Protein AF-A0A662JPL2-F1 (afdb_monomer_lite)

Secondary structure (DSSP, 8-state):
---HHHHHHHHHHTTS--PPPPSSPPPHHHHHHHHHHHHHHHHHHTTSBPTT----TTS--TTHHHHHHTT--TTBTTSSTTHHHHHHHHHHHHHHHTTSS---TTSHHHHHHHHHHHHHHHHHHHHHHHHHHHHTTTT-S--HHHHHHHHHHHHHHHHHHHHHHHHIIIIISSS-HHHHHHHHHHHTT-

Structure (mmCIF, N/CA/C/O backbone):
data_AF-A0A662JPL2-F1
#
_entry.id   AF-A0A662JPL2-F1
#
loop_
_atom_site.group_PDB
_atom_site.id
_atom_site.type_symbol
_atom_site.label_atom_id
_atom_site.label_alt_id
_atom_site.label_comp_id
_atom_site.label_asym_id
_atom_site.label_entity_id
_atom_site.label_seq_id
_atom_site.pdbx_PDB_ins_code
_atom_site.Cartn_x
_atom_site.Cartn_y
_atom_site.Cartn_z
_atom_site.occupancy
_atom_site.B_iso_or_equiv
_atom_site.auth_seq_id
_atom_site.auth_comp_id
_atom_site.auth_asym_id
_atom_site.auth_atom_id
_atom_site.pdbx_PDB_model_num
ATOM 1 N N . MET A 1 1 ? -22.883 11.786 11.645 1.00 51.44 1 MET A N 1
ATOM 2 C CA . MET A 1 1 ? -23.383 11.594 10.270 1.00 51.44 1 MET A CA 1
ATOM 3 C C . MET A 1 1 ? -22.221 11.865 9.349 1.00 51.44 1 MET A C 1
ATOM 5 O O . MET A 1 1 ? -21.760 13.007 9.307 1.00 51.44 1 MET A O 1
ATOM 9 N N . ALA A 1 2 ? -21.725 10.819 8.692 1.00 60.69 2 ALA A N 1
ATOM 10 C CA . ALA A 1 2 ? -20.704 10.940 7.669 1.00 60.69 2 ALA A CA 1
ATOM 11 C C . ALA A 1 2 ? -21.105 11.982 6.615 1.00 60.69 2 ALA A C 1
ATOM 13 O O . ALA A 1 2 ? -22.278 12.160 6.288 1.00 60.69 2 ALA A O 1
ATOM 14 N N . SER A 1 3 ? -20.114 12.694 6.079 1.00 69.19 3 SER A N 1
ATOM 15 C CA . SER A 1 3 ? -20.339 13.585 4.940 1.00 69.19 3 SER A CA 1
ATOM 16 C C . SER A 1 3 ? -20.978 12.821 3.771 1.00 69.19 3 SER A C 1
ATOM 18 O O . SER A 1 3 ? -20.569 11.696 3.479 1.00 69.19 3 SER A O 1
ATOM 20 N N . LYS A 1 4 ? -21.906 13.464 3.043 1.00 75.62 4 LYS A N 1
ATOM 21 C CA . LYS A 1 4 ? -22.563 12.923 1.830 1.00 75.62 4 LYS A CA 1
ATOM 22 C C . LYS A 1 4 ? -21.571 12.341 0.813 1.00 75.62 4 LYS A C 1
ATOM 24 O O . LYS A 1 4 ? -21.908 11.433 0.063 1.00 75.62 4 LYS A O 1
ATOM 29 N N . PHE A 1 5 ? -20.341 12.856 0.802 1.00 77.88 5 PHE A N 1
ATOM 30 C CA . PHE A 1 5 ? -19.244 12.339 -0.014 1.00 77.88 5 PHE A CA 1
ATOM 31 C C . PHE A 1 5 ? -18.869 10.884 0.321 1.00 77.88 5 PHE A C 1
ATOM 33 O O . PHE A 1 5 ? -18.682 10.077 -0.584 1.00 77.88 5 PHE A O 1
ATOM 40 N N . LEU A 1 6 ? -18.779 10.530 1.606 1.00 76.62 6 LEU A N 1
ATOM 41 C CA . LEU A 1 6 ? -18.439 9.170 2.035 1.00 76.62 6 LEU A CA 1
ATOM 42 C C . LEU A 1 6 ? -19.590 8.195 1.776 1.00 76.62 6 LEU A C 1
ATOM 44 O O . LEU A 1 6 ? -19.354 7.060 1.372 1.00 76.62 6 LEU A O 1
ATOM 48 N N . GLU A 1 7 ? -20.829 8.652 1.955 1.00 78.38 7 GLU A N 1
ATOM 49 C CA . GLU A 1 7 ? -22.026 7.859 1.652 1.00 78.38 7 GLU A CA 1
ATOM 50 C C . GLU A 1 7 ? -22.131 7.541 0.153 1.00 78.38 7 GLU A C 1
ATOM 52 O O . GLU A 1 7 ? -22.479 6.423 -0.220 1.00 78.38 7 GLU A O 1
ATOM 57 N N . ALA A 1 8 ? -21.743 8.476 -0.721 1.00 80.38 8 ALA A N 1
ATOM 58 C CA . ALA A 1 8 ? -21.715 8.253 -2.168 1.00 80.38 8 ALA A CA 1
ATOM 59 C C . ALA A 1 8 ? -20.714 7.165 -2.601 1.00 80.38 8 ALA A C 1
ATOM 61 O O . ALA A 1 8 ? -20.898 6.543 -3.648 1.00 80.38 8 ALA A O 1
ATOM 62 N N . LEU A 1 9 ? -19.672 6.908 -1.802 1.00 81.88 9 LEU A N 1
ATOM 63 C CA . LEU A 1 9 ? -18.686 5.857 -2.067 1.00 81.88 9 LEU A CA 1
ATOM 64 C C . LEU A 1 9 ? -19.135 4.477 -1.572 1.00 81.88 9 LEU A C 1
ATOM 66 O O . LEU A 1 9 ? -18.593 3.474 -2.035 1.00 81.88 9 LEU A O 1
ATOM 70 N N . GLU A 1 10 ? -20.147 4.392 -0.700 1.00 80.56 10 GLU A N 1
ATOM 71 C CA . GLU A 1 10 ? -20.648 3.136 -0.126 1.00 80.56 10 GLU A CA 1
ATOM 72 C C . GLU A 1 10 ? -20.840 1.985 -1.146 1.00 80.56 10 GLU A C 1
ATOM 74 O O . GLU A 1 10 ? -20.369 0.880 -0.860 1.00 80.56 10 GLU A O 1
ATOM 79 N N . PRO A 1 11 ? -21.453 2.175 -2.337 1.00 80.75 11 PRO A N 1
ATOM 80 C CA . PRO A 1 11 ? -21.617 1.083 -3.302 1.00 80.75 11 PRO A CA 1
ATOM 81 C C . PRO A 1 11 ? -20.287 0.545 -3.845 1.00 80.75 11 PRO A C 1
ATOM 83 O O . PRO A 1 11 ? -20.157 -0.660 -4.049 1.00 80.75 11 PRO A O 1
ATOM 86 N N . VAL A 1 12 ? -19.287 1.410 -4.038 1.00 81.50 12 VAL A N 1
ATOM 87 C CA . VAL A 1 12 ? -17.953 1.013 -4.516 1.00 81.50 12 VAL A CA 1
ATOM 88 C C . VAL A 1 12 ? -17.195 0.279 -3.413 1.00 81.50 12 VAL A C 1
ATOM 90 O O . VAL A 1 12 ? -16.561 -0.744 -3.667 1.00 81.50 12 VAL A O 1
ATOM 93 N N . LEU A 1 13 ? -17.316 0.750 -2.168 1.00 82.12 13 LEU A N 1
ATOM 94 C CA . LEU A 1 13 ? -16.638 0.158 -1.014 1.00 82.12 13 LEU A CA 1
ATOM 95 C C . LEU A 1 13 ? -17.034 -1.303 -0.766 1.00 82.12 13 LEU A C 1
ATOM 97 O O . LEU A 1 13 ? -16.198 -2.077 -0.309 1.00 82.12 13 LEU A O 1
ATOM 101 N N . ARG A 1 14 ? -18.264 -1.701 -1.119 1.00 78.81 14 ARG A N 1
ATOM 102 C CA . ARG A 1 14 ? -18.746 -3.089 -0.979 1.00 78.81 14 ARG A CA 1
ATOM 103 C C . ARG A 1 14 ? -18.071 -4.085 -1.925 1.00 78.81 14 ARG A C 1
ATOM 105 O O . ARG A 1 14 ? -18.111 -5.280 -1.654 1.00 78.81 14 ARG A O 1
ATOM 112 N N . VAL A 1 15 ? -17.491 -3.615 -3.028 1.00 83.56 15 VAL A N 1
ATOM 113 C CA . VAL A 1 15 ? -16.842 -4.468 -4.042 1.00 83.56 15 VAL A CA 1
ATOM 114 C C . VAL A 1 15 ? -15.337 -4.596 -3.784 1.00 83.56 15 VAL A C 1
ATOM 116 O O . VAL A 1 15 ? -14.689 -5.500 -4.309 1.00 83.56 15 VAL A O 1
ATOM 119 N N . LEU A 1 16 ? -14.762 -3.711 -2.966 1.00 85.88 16 LEU A N 1
ATOM 120 C CA . LEU A 1 16 ? -13.327 -3.712 -2.708 1.00 85.88 16 LEU A CA 1
ATOM 121 C C . LEU A 1 16 ? -12.898 -4.932 -1.881 1.00 85.88 16 LEU A C 1
ATOM 123 O O . LEU A 1 16 ? -13.549 -5.252 -0.885 1.00 85.88 16 LEU A O 1
ATOM 127 N N . PRO A 1 17 ? -11.755 -5.562 -2.213 1.00 84.25 17 PRO A N 1
ATOM 128 C CA . PRO A 1 17 ? -11.239 -6.695 -1.451 1.00 84.25 17 PRO A CA 1
ATOM 129 C C . PRO A 1 17 ? -10.922 -6.253 -0.024 1.00 84.25 17 PRO A C 1
ATOM 131 O O . PRO A 1 17 ? -10.182 -5.293 0.162 1.00 84.25 17 PRO A O 1
ATOM 134 N N . GLU A 1 18 ? -11.490 -6.911 0.985 1.00 84.69 18 GLU A N 1
ATOM 135 C CA . GLU A 1 18 ? -11.380 -6.510 2.390 1.00 84.69 18 GLU A CA 1
ATOM 136 C C . GLU A 1 18 ? -10.888 -7.670 3.264 1.00 84.69 18 GLU A C 1
ATOM 138 O O . GLU A 1 18 ? -11.367 -8.801 3.158 1.00 84.69 18 GLU A O 1
ATOM 143 N N . VAL A 1 19 ? -9.952 -7.388 4.173 1.00 87.94 19 VAL A N 1
ATOM 144 C CA . VAL A 1 19 ? -9.478 -8.381 5.142 1.00 87.94 19 VAL A CA 1
ATOM 145 C C . VAL A 1 19 ? -10.486 -8.499 6.282 1.00 87.94 19 VAL A C 1
ATOM 147 O O . VAL A 1 19 ? -10.858 -7.515 6.916 1.00 87.94 19 VAL A O 1
ATOM 150 N N . SER A 1 20 ? -10.948 -9.704 6.602 1.00 84.75 20 SER A N 1
ATOM 151 C CA . SER A 1 20 ? -11.897 -9.880 7.708 1.00 84.75 20 SER A CA 1
ATOM 152 C C . SER A 1 20 ? -11.256 -9.544 9.058 1.00 84.75 20 SER A C 1
ATOM 154 O O . SER A 1 20 ? -10.143 -9.980 9.355 1.00 84.75 20 SER A O 1
ATOM 156 N N . ARG A 1 21 ? -11.970 -8.798 9.913 1.00 85.75 21 ARG A N 1
ATOM 157 C CA . ARG A 1 21 ? -11.530 -8.569 11.299 1.00 85.75 21 ARG A CA 1
ATOM 158 C C . ARG A 1 21 ? -11.585 -9.883 12.098 1.00 85.75 21 ARG A C 1
ATOM 160 O O . ARG A 1 21 ? -12.517 -10.668 11.889 1.00 85.75 21 ARG A O 1
ATOM 167 N N . PRO A 1 22 ? -10.643 -10.131 13.026 1.00 86.62 22 PRO A N 1
ATOM 168 C CA . PRO A 1 22 ? -10.687 -11.316 13.875 1.00 86.62 22 PRO A CA 1
ATOM 169 C C . PRO A 1 22 ? -11.987 -11.369 14.689 1.00 86.62 22 PRO A C 1
ATOM 171 O O . PRO A 1 22 ? -12.329 -10.419 15.388 1.00 86.62 22 PRO A O 1
ATOM 174 N N . ARG A 1 23 ? -12.712 -12.495 14.628 1.00 87.62 23 ARG A N 1
ATOM 175 C CA . ARG A 1 23 ? -13.931 -12.725 15.438 1.00 87.62 23 ARG A CA 1
ATOM 176 C C . ARG A 1 23 ? -13.628 -13.087 16.896 1.00 87.62 23 ARG A C 1
ATOM 178 O O . ARG A 1 23 ? -14.523 -13.090 17.732 1.00 87.62 23 ARG A O 1
ATOM 185 N N . ARG A 1 24 ? -12.371 -13.426 17.180 1.00 90.06 24 ARG A N 1
ATOM 186 C CA . ARG A 1 24 ? -11.849 -13.840 18.484 1.00 90.06 24 ARG A CA 1
ATOM 187 C C . ARG A 1 24 ? -10.607 -13.012 18.818 1.00 90.06 24 ARG A C 1
ATOM 189 O O . ARG A 1 24 ? -9.934 -12.560 17.886 1.00 90.06 24 ARG A O 1
ATOM 196 N N . PRO A 1 25 ? -10.262 -12.839 20.103 1.00 85.75 25 PRO A N 1
ATOM 197 C CA . PRO A 1 25 ? -8.978 -12.258 20.465 1.00 85.75 25 PRO A CA 1
ATOM 198 C C . PRO A 1 25 ? -7.841 -13.110 19.885 1.00 85.75 25 PRO A C 1
ATOM 200 O O . PRO A 1 25 ? -7.790 -14.324 20.084 1.00 85.75 25 PRO A O 1
ATOM 203 N N . VAL A 1 26 ? -6.946 -12.464 19.139 1.00 91.44 26 VAL A N 1
ATOM 204 C CA . VAL A 1 26 ? -5.789 -13.107 18.504 1.00 91.44 26 VAL A CA 1
ATOM 205 C C . VAL A 1 26 ? -4.679 -13.254 19.542 1.00 91.44 26 VAL A C 1
ATOM 207 O O . VAL A 1 26 ? -4.294 -12.273 20.186 1.00 91.44 26 VAL A O 1
ATOM 210 N N . SER A 1 27 ? -4.171 -14.476 19.714 1.00 93.50 27 SER A N 1
ATOM 211 C CA . SER A 1 27 ? -3.105 -14.762 20.683 1.00 93.50 27 SER A CA 1
ATOM 212 C C . SER A 1 27 ? -1.783 -14.096 20.285 1.00 93.50 27 SER A C 1
ATOM 214 O O . SER A 1 27 ? -1.539 -13.834 19.109 1.00 93.50 27 SER A O 1
ATOM 216 N N . PHE A 1 28 ? -0.887 -13.859 21.249 1.00 94.06 28 PHE A N 1
ATOM 217 C CA . PHE A 1 28 ? 0.423 -13.252 20.972 1.00 94.06 28 PHE A CA 1
ATOM 218 C C . PHE A 1 28 ? 1.219 -14.021 19.905 1.00 94.06 28 PHE A C 1
ATOM 220 O O . PHE A 1 28 ? 1.769 -13.416 18.989 1.00 94.06 28 PHE A O 1
ATOM 227 N N . ARG A 1 29 ? 1.245 -15.359 19.993 1.00 94.06 29 ARG A N 1
ATOM 228 C CA . ARG A 1 29 ? 1.964 -16.218 19.035 1.00 94.06 29 ARG A CA 1
ATOM 229 C C . ARG A 1 29 ? 1.389 -16.106 17.626 1.00 94.06 29 ARG A C 1
ATOM 231 O O . ARG A 1 29 ? 2.144 -16.046 16.665 1.00 94.06 29 ARG A O 1
ATOM 238 N N . GLU A 1 30 ? 0.066 -16.043 17.515 1.00 93.75 30 GLU A N 1
ATOM 239 C CA . GLU A 1 30 ? -0.621 -15.871 16.234 1.00 93.75 30 GLU A CA 1
ATOM 240 C C . GLU A 1 30 ? -0.327 -14.489 15.642 1.00 93.75 30 GLU A C 1
ATOM 242 O O . GLU A 1 30 ? 0.025 -14.399 14.470 1.00 93.75 30 GLU A O 1
ATOM 247 N N . LYS A 1 31 ? -0.337 -13.427 16.461 1.00 94.12 31 LYS A N 1
ATOM 248 C CA . LYS A 1 31 ? 0.066 -12.089 16.002 1.00 94.12 31 LYS A CA 1
ATOM 249 C C . LYS A 1 31 ? 1.502 -12.035 15.505 1.00 94.12 31 LYS A C 1
ATOM 251 O O . LYS A 1 31 ? 1.780 -11.404 14.485 1.00 94.12 31 LYS A O 1
ATOM 256 N N . LEU A 1 32 ? 2.409 -12.708 16.210 1.00 95.31 32 LEU A N 1
ATOM 257 C CA . LEU A 1 32 ? 3.812 -12.789 15.818 1.00 95.31 32 LEU A CA 1
ATOM 258 C C . LEU A 1 32 ? 3.977 -13.522 14.490 1.00 95.31 32 LEU A C 1
ATOM 260 O O . LEU A 1 32 ? 4.692 -13.037 13.619 1.00 95.31 32 LEU A O 1
ATOM 264 N N . PHE A 1 33 ? 3.269 -14.638 14.313 1.00 95.88 33 PHE A N 1
ATOM 265 C CA . PHE A 1 33 ? 3.278 -15.399 13.069 1.00 95.88 33 PHE A CA 1
ATOM 266 C C . PHE A 1 33 ? 2.788 -14.563 11.880 1.00 95.88 33 PHE A C 1
ATOM 268 O O . PHE A 1 33 ? 3.487 -14.477 10.874 1.00 95.88 33 PHE A O 1
ATOM 275 N N . TRP A 1 34 ? 1.638 -13.892 12.002 1.00 95.69 34 TRP A N 1
ATOM 276 C CA . TRP A 1 34 ? 1.104 -13.045 10.929 1.00 95.69 34 TRP A CA 1
ATOM 277 C C . TRP A 1 34 ? 2.008 -11.858 10.612 1.00 95.69 34 TRP A C 1
ATOM 279 O O . TRP A 1 34 ? 2.232 -11.557 9.443 1.00 95.69 34 TRP A O 1
ATOM 289 N N . THR A 1 35 ? 2.565 -11.212 11.637 1.00 95.50 35 THR A N 1
ATOM 290 C CA . THR A 1 35 ? 3.515 -10.105 11.449 1.00 95.50 35 THR A CA 1
ATOM 291 C C . THR A 1 35 ? 4.771 -10.587 10.718 1.00 95.50 35 THR A C 1
ATOM 293 O O . THR A 1 35 ? 5.208 -9.944 9.768 1.00 95.50 35 THR A O 1
ATOM 296 N N . GLY A 1 36 ? 5.317 -11.742 11.113 1.00 95.38 36 GLY A N 1
ATOM 297 C CA . GLY A 1 36 ? 6.456 -12.365 10.439 1.00 95.38 36 GLY A CA 1
ATOM 298 C C . GLY A 1 36 ? 6.146 -12.723 8.987 1.00 95.38 36 GLY A C 1
ATOM 299 O O . GLY A 1 36 ? 6.927 -12.393 8.103 1.00 95.38 36 GLY A O 1
ATOM 300 N N . LEU A 1 37 ? 4.976 -13.310 8.721 1.00 95.88 37 LEU A N 1
ATOM 301 C CA . LEU A 1 37 ? 4.539 -13.654 7.368 1.00 95.88 37 LEU A CA 1
ATOM 302 C C . LEU A 1 37 ? 4.424 -12.416 6.470 1.00 95.88 37 LEU A C 1
ATOM 304 O O . LEU A 1 37 ? 4.945 -12.416 5.357 1.00 95.88 37 LEU A O 1
ATOM 308 N N . VAL A 1 38 ? 3.776 -11.355 6.958 1.00 96.12 38 VAL A N 1
ATOM 309 C CA . VAL A 1 38 ? 3.649 -10.076 6.243 1.00 96.12 38 VAL A CA 1
ATOM 310 C C . VAL A 1 38 ? 5.025 -9.504 5.912 1.00 96.12 38 VAL A C 1
ATOM 312 O O . VAL A 1 38 ? 5.2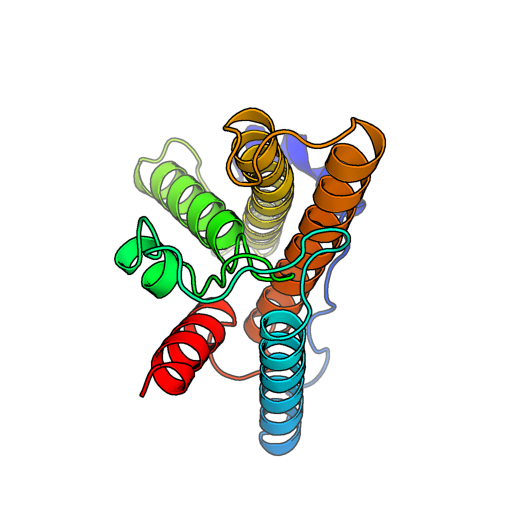69 -9.106 4.773 1.00 96.12 38 VAL A O 1
ATOM 315 N N . LEU A 1 39 ? 5.938 -9.511 6.885 1.00 94.62 39 LEU A N 1
ATOM 316 C CA . LEU A 1 39 ? 7.301 -9.028 6.706 1.00 94.62 39 LEU A CA 1
ATOM 317 C C . LEU A 1 39 ? 8.059 -9.852 5.657 1.00 94.62 39 LEU A C 1
ATOM 319 O O . LEU A 1 39 ? 8.688 -9.282 4.771 1.00 94.62 39 LEU A O 1
ATOM 323 N N . THR A 1 40 ? 7.973 -11.182 5.712 1.00 94.81 40 THR A N 1
ATOM 324 C CA . THR A 1 40 ? 8.620 -12.063 4.734 1.00 94.81 40 THR A CA 1
ATOM 325 C C . THR A 1 40 ? 8.094 -11.819 3.324 1.00 94.81 40 THR A C 1
ATOM 327 O O . THR A 1 40 ? 8.895 -11.661 2.405 1.00 94.81 40 THR A O 1
ATOM 330 N N . LEU A 1 41 ? 6.772 -11.739 3.140 1.00 95.56 41 LEU A N 1
ATOM 331 C CA . LEU A 1 41 ? 6.174 -11.456 1.831 1.00 95.56 41 LEU A CA 1
ATOM 332 C C . LEU A 1 41 ? 6.645 -10.107 1.285 1.00 95.56 41 LEU A C 1
ATOM 334 O O . LEU A 1 41 ? 7.068 -10.023 0.135 1.00 95.56 41 LEU A O 1
ATOM 338 N N . TYR A 1 42 ? 6.647 -9.080 2.132 1.00 94.12 42 TYR A N 1
ATOM 339 C CA . TYR A 1 42 ? 7.154 -7.761 1.781 1.00 94.12 42 TYR A CA 1
ATOM 340 C C . TYR A 1 42 ? 8.631 -7.805 1.351 1.00 94.12 42 TYR A C 1
ATOM 342 O O . TYR A 1 42 ? 8.986 -7.290 0.293 1.00 94.12 42 TYR A O 1
ATOM 350 N N . MET A 1 43 ? 9.495 -8.487 2.111 1.00 92.25 43 MET A N 1
ATOM 351 C CA . MET A 1 43 ? 10.913 -8.618 1.762 1.00 92.25 43 MET A CA 1
ATOM 352 C C . MET A 1 43 ? 11.122 -9.360 0.439 1.00 92.25 43 MET A C 1
ATOM 354 O O . MET A 1 43 ? 11.964 -8.945 -0.352 1.00 92.25 43 MET A O 1
ATOM 358 N N . VAL A 1 44 ? 10.352 -10.422 0.180 1.00 94.50 44 VAL A N 1
ATOM 359 C CA . VAL A 1 44 ? 10.404 -11.172 -1.084 1.00 94.50 44 VAL A CA 1
ATOM 360 C C . VAL A 1 44 ? 9.988 -10.285 -2.257 1.00 94.50 44 VAL A C 1
ATOM 362 O O . VAL A 1 44 ? 10.688 -10.247 -3.266 1.00 94.50 44 VAL A O 1
ATOM 365 N N . MET A 1 45 ? 8.908 -9.510 -2.122 1.00 94.12 45 MET A N 1
ATOM 366 C CA . MET A 1 45 ? 8.486 -8.555 -3.155 1.00 94.12 45 MET A CA 1
ATOM 367 C C . MET A 1 45 ? 9.584 -7.533 -3.475 1.00 94.12 45 MET A C 1
ATOM 369 O O . MET A 1 45 ? 9.787 -7.192 -4.637 1.00 94.12 45 MET A O 1
ATOM 373 N N . GLY A 1 46 ? 10.337 -7.096 -2.463 1.00 90.12 46 GLY A N 1
ATOM 374 C CA . GLY A 1 46 ? 11.468 -6.179 -2.618 1.00 90.12 46 GLY A CA 1
ATOM 375 C C . GLY A 1 46 ? 12.713 -6.768 -3.283 1.00 90.12 46 GLY A C 1
ATOM 376 O O . GLY A 1 46 ? 13.700 -6.048 -3.424 1.00 90.12 46 GLY A O 1
ATOM 377 N N . GLN A 1 47 ? 12.699 -8.053 -3.642 1.00 90.06 47 GLN A N 1
ATOM 378 C CA . GLN A 1 47 ? 13.776 -8.746 -4.358 1.00 90.06 47 GLN A CA 1
ATOM 379 C C . GLN A 1 47 ? 13.337 -9.225 -5.749 1.00 90.06 47 GLN A C 1
ATOM 381 O O . GLN A 1 47 ? 14.177 -9.605 -6.559 1.00 90.06 47 GLN A O 1
ATOM 386 N N . ILE A 1 48 ? 12.032 -9.217 -6.045 1.00 91.88 48 ILE A N 1
ATOM 387 C CA . ILE A 1 48 ? 11.507 -9.630 -7.349 1.00 91.88 48 ILE A CA 1
ATOM 388 C C . ILE A 1 48 ? 11.556 -8.427 -8.301 1.00 91.88 48 ILE A C 1
ATOM 390 O O . ILE A 1 48 ? 10.835 -7.449 -8.065 1.00 91.88 48 ILE A O 1
ATOM 394 N N . PRO A 1 49 ? 12.371 -8.473 -9.372 1.00 91.69 49 PRO A N 1
ATOM 395 C CA . PRO A 1 49 ? 12.431 -7.397 -10.347 1.00 91.69 49 PRO A CA 1
ATOM 396 C C . PRO A 1 49 ? 11.151 -7.342 -11.190 1.00 91.69 49 PRO A C 1
ATOM 398 O O . PRO A 1 49 ? 10.522 -8.366 -11.463 1.00 91.69 49 PRO A O 1
ATOM 401 N N . LEU A 1 50 ? 10.778 -6.144 -11.632 1.00 90.69 50 LEU A N 1
ATOM 402 C CA . LEU A 1 50 ? 9.673 -5.944 -12.567 1.00 90.69 50 LEU A CA 1
ATOM 403 C C . LEU A 1 50 ? 10.059 -6.502 -13.932 1.00 90.69 50 LEU A C 1
ATOM 405 O O . LEU A 1 50 ? 11.047 -6.082 -14.522 1.00 90.69 50 LEU A O 1
ATOM 409 N N . TYR A 1 51 ? 9.254 -7.395 -14.487 1.00 90.88 51 TYR A N 1
ATOM 410 C CA . TYR A 1 51 ? 9.484 -7.886 -15.841 1.00 90.88 51 TYR A CA 1
ATOM 411 C C . TYR A 1 51 ? 8.911 -6.896 -16.880 1.00 90.88 51 TYR A C 1
ATOM 413 O O . TYR A 1 51 ? 7.805 -6.396 -16.668 1.00 90.88 51 TYR A O 1
ATOM 421 N N . PRO A 1 52 ? 9.582 -6.599 -18.013 1.00 86.50 52 PRO A N 1
ATOM 422 C CA . PRO A 1 52 ? 10.858 -7.130 -18.509 1.00 86.50 52 PRO A CA 1
ATOM 423 C C . PRO A 1 52 ? 12.081 -6.265 -18.143 1.00 86.50 52 PRO A C 1
ATOM 425 O O . PRO A 1 52 ? 13.084 -6.290 -18.857 1.00 86.50 52 PRO A O 1
ATOM 428 N N . LEU A 1 53 ? 12.013 -5.454 -17.082 1.00 82.19 53 LEU A N 1
ATOM 429 C CA . LEU A 1 53 ? 13.120 -4.579 -16.708 1.00 82.19 53 LEU A CA 1
ATOM 430 C C . LEU A 1 53 ? 14.330 -5.415 -16.285 1.00 82.19 53 LEU A C 1
ATOM 432 O O . LEU A 1 53 ? 14.304 -6.146 -15.298 1.00 82.19 53 LEU A O 1
ATOM 436 N N . THR A 1 54 ? 15.436 -5.253 -17.001 1.00 68.69 54 THR A N 1
ATOM 437 C CA . THR A 1 54 ? 16.750 -5.636 -16.487 1.00 68.69 54 THR A CA 1
ATOM 438 C C . THR A 1 54 ? 17.237 -4.514 -15.588 1.00 68.69 54 THR A C 1
ATOM 440 O O . THR A 1 54 ? 17.644 -3.456 -16.076 1.00 68.69 54 THR A O 1
ATOM 443 N N . VAL A 1 55 ? 17.166 -4.726 -14.276 1.00 61.09 55 VAL A N 1
ATOM 444 C CA . VAL A 1 55 ? 17.734 -3.805 -13.290 1.00 61.09 55 VAL A CA 1
ATOM 445 C C . VAL A 1 55 ? 19.233 -3.688 -13.574 1.00 61.09 55 VAL A C 1
ATOM 447 O O . VAL A 1 55 ? 19.982 -4.645 -13.401 1.00 61.09 55 VAL A O 1
ATOM 450 N N . ARG A 1 56 ? 19.676 -2.532 -14.078 1.00 54.22 56 ARG A N 1
ATOM 451 C CA . ARG A 1 56 ? 21.105 -2.222 -14.175 1.00 54.22 56 ARG A CA 1
ATOM 452 C C . ARG A 1 56 ? 21.555 -1.707 -12.816 1.00 54.22 56 ARG A C 1
ATOM 454 O O . ARG A 1 56 ? 21.264 -0.564 -12.464 1.00 54.22 56 ARG A O 1
ATOM 461 N N . GLU A 1 57 ? 22.231 -2.563 -12.059 1.00 48.84 57 GLU A N 1
ATOM 462 C CA . GLU A 1 57 ? 22.956 -2.159 -10.856 1.00 48.84 57 GLU A CA 1
ATOM 463 C C . GLU A 1 57 ? 23.938 -1.025 -11.214 1.00 48.84 57 GLU A C 1
ATOM 465 O O . GLU A 1 57 ? 24.680 -1.126 -12.192 1.00 48.84 57 GLU A O 1
ATOM 470 N N . GLY A 1 58 ? 23.911 0.085 -10.465 1.00 49.97 58 GLY A N 1
ATOM 471 C CA . GLY A 1 58 ? 24.914 1.156 -10.577 1.00 49.97 58 GLY A CA 1
ATOM 472 C C . GLY A 1 58 ? 24.457 2.509 -11.140 1.00 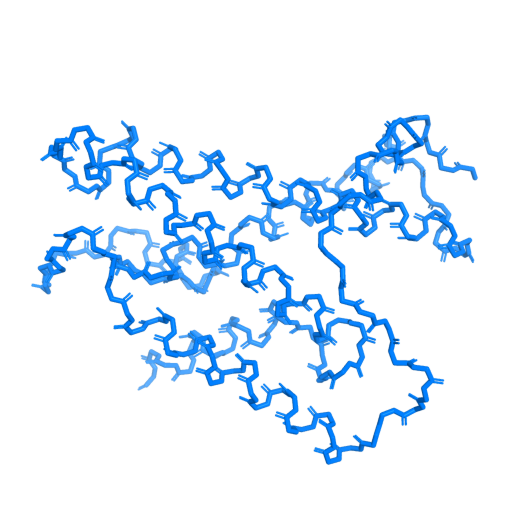49.97 58 GLY A C 1
ATOM 473 O O . GLY A 1 58 ? 25.270 3.429 -11.204 1.00 49.97 58 GLY A O 1
ATOM 474 N N . VAL A 1 59 ? 23.183 2.699 -11.507 1.00 51.25 59 VAL A N 1
ATOM 475 C CA . VAL A 1 59 ? 22.662 4.052 -11.791 1.00 51.25 59 VAL A CA 1
ATOM 476 C C . VAL A 1 59 ? 22.241 4.694 -10.472 1.00 51.25 59 VAL A C 1
ATOM 478 O O . VAL A 1 59 ? 21.344 4.166 -9.818 1.00 51.25 59 VAL A O 1
ATOM 481 N N . TYR A 1 60 ? 22.884 5.815 -10.106 1.00 50.62 60 TYR A N 1
ATOM 482 C CA . TYR A 1 60 ? 22.529 6.699 -8.981 1.00 50.62 60 TYR A CA 1
ATOM 483 C C . TYR A 1 60 ? 21.029 6.629 -8.692 1.00 50.62 60 TYR A C 1
ATOM 485 O O . TYR A 1 60 ? 20.247 6.943 -9.589 1.00 50.62 60 TYR A O 1
ATOM 493 N N . GLU A 1 61 ? 20.627 6.202 -7.491 1.00 59.47 61 GLU A N 1
ATOM 494 C CA . GLU A 1 61 ? 19.217 6.162 -7.107 1.00 59.47 61 GLU A CA 1
ATOM 495 C C . GLU A 1 61 ? 18.699 7.595 -6.969 1.00 59.47 61 GLU A C 1
ATOM 497 O O . GLU A 1 61 ? 18.987 8.261 -5.966 1.00 59.47 61 GLU A O 1
ATOM 502 N N . PRO A 1 62 ? 17.929 8.122 -7.937 1.00 59.84 62 PRO A N 1
ATOM 503 C CA . PRO A 1 62 ? 17.327 9.422 -7.752 1.00 59.84 62 PRO A CA 1
ATOM 504 C C . PRO A 1 62 ? 16.327 9.276 -6.604 1.00 59.84 62 PRO A C 1
ATOM 506 O O . PRO A 1 62 ? 15.583 8.291 -6.544 1.00 59.84 62 PRO A O 1
ATOM 509 N N . LEU A 1 63 ? 16.296 10.274 -5.718 1.00 71.56 63 LEU A N 1
ATOM 510 C CA . LEU A 1 63 ? 15.303 10.388 -4.648 1.00 71.56 63 LEU A CA 1
ATOM 511 C C . LEU A 1 63 ? 15.427 9.337 -3.523 1.00 71.56 63 LEU A C 1
ATOM 513 O O . LEU A 1 63 ? 14.413 8.923 -2.965 1.00 71.56 63 LEU A O 1
ATOM 517 N N . PHE A 1 64 ? 16.650 8.951 -3.135 1.00 75.50 64 PHE A N 1
ATOM 518 C CA . PHE A 1 64 ? 16.916 8.032 -2.010 1.00 75.50 64 PHE A CA 1
ATOM 519 C C . PHE A 1 64 ? 16.076 8.328 -0.749 1.00 75.50 64 PHE A C 1
ATOM 521 O O . PHE A 1 64 ? 15.478 7.425 -0.170 1.00 75.50 64 PHE A O 1
ATOM 528 N N . LEU A 1 65 ? 15.946 9.604 -0.363 1.00 81.44 65 LEU A N 1
ATOM 529 C CA . LEU A 1 65 ? 15.137 10.008 0.795 1.00 81.44 65 LEU A CA 1
ATOM 530 C C . LEU A 1 65 ? 13.648 9.667 0.640 1.00 81.44 65 LEU A C 1
ATOM 532 O O . LEU A 1 65 ? 13.028 9.197 1.590 1.00 81.44 65 LEU A O 1
ATOM 536 N N . LEU A 1 66 ? 13.070 9.871 -0.549 1.00 82.38 66 LEU A N 1
ATOM 537 C CA . LEU A 1 66 ? 11.676 9.496 -0.801 1.00 82.38 66 LEU A CA 1
ATOM 538 C C . LEU A 1 66 ? 11.509 7.977 -0.772 1.00 82.38 66 LEU A C 1
ATOM 540 O O . LEU A 1 66 ? 10.526 7.487 -0.228 1.00 82.38 66 LEU A O 1
ATOM 544 N N . ARG A 1 67 ? 12.489 7.228 -1.287 1.00 84.81 67 ARG A N 1
ATOM 545 C CA . ARG A 1 67 ? 12.480 5.759 -1.246 1.00 84.81 67 ARG A CA 1
ATOM 546 C C . ARG A 1 67 ? 12.547 5.220 0.178 1.00 84.81 67 ARG A C 1
ATOM 548 O O . ARG A 1 67 ? 11.839 4.271 0.494 1.00 84.81 67 ARG A O 1
ATOM 555 N N . LEU A 1 68 ? 13.321 5.862 1.052 1.00 84.38 68 LEU A N 1
ATOM 556 C CA . LEU A 1 68 ? 13.373 5.520 2.472 1.00 84.38 68 LEU A CA 1
ATOM 557 C C . LEU A 1 68 ? 12.018 5.740 3.159 1.00 84.38 68 LEU A C 1
ATOM 559 O O . LEU A 1 68 ? 11.522 4.851 3.847 1.00 84.38 68 LEU A O 1
ATOM 563 N N . ILE A 1 69 ? 11.401 6.907 2.943 1.00 86.81 69 ILE A N 1
ATOM 564 C CA . ILE A 1 69 ? 10.111 7.270 3.551 1.00 86.81 69 ILE A CA 1
ATOM 565 C C . ILE A 1 69 ? 8.992 6.355 3.050 1.00 86.81 69 ILE A C 1
ATOM 567 O O . ILE A 1 69 ? 8.168 5.895 3.838 1.00 86.81 69 ILE A O 1
ATOM 571 N N . PHE A 1 70 ? 8.970 6.074 1.747 1.00 87.62 70 PHE A N 1
ATOM 572 C CA . PHE A 1 70 ? 7.962 5.217 1.131 1.00 87.62 70 PHE A CA 1
ATOM 573 C C . PHE A 1 70 ? 8.309 3.736 1.174 1.00 87.62 70 PHE A C 1
ATOM 575 O O . PHE A 1 70 ? 7.572 2.937 0.598 1.00 87.62 70 PHE A O 1
ATOM 582 N N . ALA A 1 71 ? 9.403 3.365 1.841 1.00 88.75 71 ALA A N 1
ATOM 583 C CA . ALA A 1 71 ? 9.891 1.997 1.916 1.00 88.75 71 ALA A CA 1
ATOM 584 C C . ALA A 1 71 ? 9.877 1.313 0.527 1.00 88.75 71 ALA A C 1
ATOM 586 O O . ALA A 1 71 ? 9.405 0.195 0.350 1.00 88.75 71 ALA A O 1
ATOM 587 N N . SER A 1 72 ? 10.318 2.034 -0.503 1.00 89.25 72 SER A N 1
ATOM 588 C CA . SER A 1 72 ? 10.213 1.600 -1.893 1.00 89.25 72 SER A CA 1
ATOM 589 C C . SER A 1 72 ? 11.566 1.188 -2.461 1.00 89.25 72 SER A C 1
ATOM 591 O O . SER A 1 72 ? 12.617 1.670 -2.036 1.00 89.25 72 SER A O 1
ATOM 593 N N . ARG A 1 73 ? 11.556 0.271 -3.432 1.00 87.44 73 ARG A N 1
ATOM 594 C CA . ARG A 1 73 ? 12.770 -0.281 -4.052 1.00 87.44 73 ARG A CA 1
ATOM 595 C C . ARG A 1 73 ? 12.681 -0.242 -5.566 1.00 87.44 73 ARG A C 1
ATOM 597 O O . ARG A 1 73 ? 11.770 -0.827 -6.157 1.00 87.44 73 ARG A O 1
ATOM 604 N N . ARG A 1 74 ? 13.645 0.438 -6.189 1.00 85.75 74 ARG A N 1
ATOM 605 C CA . ARG A 1 74 ? 13.657 0.658 -7.636 1.00 85.75 74 ARG A CA 1
ATOM 606 C C . ARG A 1 74 ? 13.768 -0.656 -8.398 1.00 85.75 74 ARG A C 1
ATOM 608 O O . ARG A 1 74 ? 14.565 -1.516 -8.050 1.00 85.75 74 ARG A O 1
ATOM 615 N N . GLY A 1 75 ? 13.006 -0.768 -9.474 1.00 86.56 75 GLY A N 1
ATOM 616 C CA . GLY A 1 75 ? 13.012 -1.886 -10.400 1.00 86.56 75 GLY A CA 1
ATOM 617 C C . GLY A 1 75 ? 12.358 -3.149 -9.856 1.00 86.56 75 GLY A C 1
ATOM 618 O O . GLY A 1 75 ? 12.483 -4.182 -10.502 1.00 86.56 75 GLY A O 1
ATOM 619 N N . THR A 1 76 ? 11.674 -3.094 -8.710 1.00 91.75 76 THR A N 1
ATOM 620 C CA . THR A 1 76 ? 11.052 -4.261 -8.060 1.00 91.75 76 THR A CA 1
ATOM 621 C C . THR A 1 76 ? 9.543 -4.098 -7.918 1.00 91.75 76 THR A C 1
ATOM 623 O O . THR A 1 76 ? 8.996 -3.021 -8.163 1.00 91.75 76 THR A O 1
ATOM 626 N N . LEU A 1 77 ? 8.856 -5.146 -7.456 1.00 93.56 77 LEU A N 1
ATOM 627 C CA . LEU A 1 77 ? 7.434 -5.060 -7.099 1.00 93.56 77 LEU A CA 1
ATOM 628 C C . LEU A 1 77 ? 7.145 -3.985 -6.032 1.00 93.56 77 LEU A C 1
ATOM 630 O O . LEU A 1 77 ? 6.015 -3.519 -5.931 1.00 93.56 77 LEU A O 1
ATOM 634 N N . LEU A 1 78 ? 8.154 -3.553 -5.266 1.00 93.56 78 LEU A N 1
ATOM 635 C CA . LEU A 1 78 ? 8.048 -2.459 -4.300 1.00 93.56 78 LEU A CA 1
ATOM 636 C C . LEU A 1 78 ? 8.420 -1.085 -4.882 1.00 93.56 78 LEU A C 1
ATOM 638 O O . LEU A 1 78 ? 8.775 -0.200 -4.112 1.00 93.56 78 LEU A O 1
ATOM 642 N N . GLU A 1 79 ? 8.365 -0.856 -6.199 1.00 91.62 79 GLU A N 1
ATOM 643 C CA . GLU A 1 79 ? 8.734 0.453 -6.777 1.00 91.62 79 GLU A CA 1
ATOM 644 C C . GLU A 1 79 ? 7.960 1.624 -6.152 1.00 91.62 79 GLU A C 1
ATOM 646 O O . GLU A 1 79 ? 8.547 2.669 -5.875 1.00 91.62 79 GLU A O 1
ATOM 651 N N . LEU A 1 80 ? 6.661 1.432 -5.905 1.00 91.88 80 LEU A N 1
ATOM 652 C CA . LEU A 1 80 ? 5.795 2.426 -5.260 1.00 91.88 80 LEU A CA 1
ATOM 653 C C . LEU A 1 80 ? 5.830 2.326 -3.723 1.00 91.88 80 LEU A C 1
ATOM 655 O O . LEU A 1 80 ? 5.491 3.278 -3.021 1.00 91.88 80 LEU A O 1
ATOM 659 N N . GLY A 1 81 ? 6.252 1.174 -3.192 1.00 93.38 81 GLY A N 1
ATOM 660 C CA . GLY A 1 81 ? 6.278 0.878 -1.760 1.00 93.38 81 GLY A CA 1
ATOM 661 C C . GLY A 1 81 ? 4.934 1.154 -1.079 1.00 93.38 81 GLY A C 1
ATOM 662 O O . GLY A 1 81 ? 3.880 0.728 -1.551 1.00 93.38 81 GLY A O 1
ATOM 663 N N . ILE A 1 82 ? 4.974 1.888 0.031 1.00 94.50 82 ILE A N 1
ATOM 664 C CA . ILE A 1 82 ? 3.791 2.331 0.786 1.00 94.50 82 ILE A CA 1
ATOM 665 C C . ILE A 1 82 ? 3.266 3.708 0.348 1.00 94.50 82 ILE A C 1
ATOM 667 O O . ILE A 1 82 ? 2.331 4.218 0.969 1.00 94.50 82 ILE A O 1
ATOM 671 N N . GLY A 1 83 ? 3.853 4.314 -0.692 1.00 93.50 83 GLY A N 1
ATOM 672 C CA . GLY A 1 83 ? 3.516 5.655 -1.185 1.00 93.50 83 GLY A CA 1
ATOM 673 C C . GLY A 1 83 ? 2.011 5.890 -1.326 1.00 93.50 83 GLY A C 1
ATOM 674 O O . GLY A 1 83 ? 1.479 6.745 -0.616 1.00 93.50 83 GLY A O 1
ATOM 675 N N . PRO A 1 84 ? 1.283 5.059 -2.092 1.00 95.62 84 PRO A N 1
ATOM 676 C CA . PRO A 1 84 ? -0.156 5.232 -2.284 1.00 95.62 84 PRO A CA 1
ATOM 677 C C . PRO A 1 84 ? -0.984 5.197 -0.987 1.00 95.62 84 PRO A C 1
ATOM 679 O O . PRO A 1 84 ? -1.970 5.925 -0.855 1.00 95.62 84 PRO A O 1
ATOM 682 N N . ILE A 1 85 ? -0.577 4.378 -0.008 1.00 94.94 85 ILE A N 1
ATOM 683 C CA . ILE A 1 85 ? -1.260 4.237 1.291 1.00 94.94 85 ILE A CA 1
ATOM 684 C C . ILE A 1 85 ? -1.057 5.496 2.128 1.00 94.94 85 ILE A C 1
ATOM 686 O O . ILE A 1 85 ? -2.016 6.046 2.674 1.00 94.94 85 ILE A O 1
ATOM 690 N N . VAL A 1 86 ? 0.187 5.970 2.217 1.00 94.44 86 VAL A N 1
ATOM 691 C CA . VAL A 1 86 ? 0.529 7.172 2.982 1.00 94.44 86 VAL A CA 1
ATOM 692 C C . VAL A 1 86 ? -0.094 8.405 2.339 1.00 94.44 86 VAL A C 1
ATOM 694 O O . VAL A 1 86 ? -0.683 9.215 3.051 1.00 94.44 86 VAL A O 1
ATOM 697 N N . THR A 1 87 ? -0.054 8.519 1.010 1.00 94.25 87 THR A N 1
ATOM 698 C CA . THR A 1 87 ? -0.678 9.620 0.266 1.00 94.25 87 THR A CA 1
ATOM 699 C C . THR A 1 87 ? -2.183 9.677 0.531 1.00 94.25 87 THR A C 1
ATOM 701 O O . THR A 1 87 ? -2.694 10.721 0.944 1.00 94.25 87 THR A O 1
ATOM 704 N N . ALA A 1 88 ? -2.899 8.553 0.395 1.00 95.31 88 ALA A N 1
ATOM 705 C CA . ALA A 1 88 ? -4.322 8.493 0.730 1.00 95.31 88 ALA A CA 1
ATOM 706 C C . ALA A 1 88 ? -4.576 8.836 2.205 1.00 95.31 88 ALA A C 1
ATOM 708 O O . ALA A 1 88 ? -5.467 9.625 2.526 1.00 95.31 88 ALA A O 1
ATOM 709 N N . GLY A 1 89 ? -3.771 8.269 3.106 1.00 93.62 89 GLY A N 1
ATOM 710 C CA . GLY A 1 89 ? -3.857 8.488 4.543 1.00 93.62 89 GLY A CA 1
ATOM 711 C C . GLY A 1 89 ? -3.753 9.963 4.920 1.00 93.62 89 GLY A C 1
ATOM 712 O O . GLY A 1 89 ? -4.653 10.490 5.574 1.00 93.62 89 GLY A O 1
ATOM 713 N N . LEU A 1 90 ? -2.690 10.628 4.462 1.00 94.06 90 LEU A N 1
ATOM 714 C CA . LEU A 1 90 ? -2.403 12.036 4.734 1.00 94.06 90 LEU A CA 1
ATOM 715 C C . LEU A 1 90 ? -3.472 12.961 4.146 1.00 94.06 90 LEU A C 1
ATOM 717 O O . LEU A 1 90 ? -3.932 13.866 4.838 1.00 94.06 90 LEU A O 1
ATOM 721 N N . ILE A 1 91 ? -3.925 12.719 2.911 1.00 94.94 91 ILE A N 1
ATOM 722 C CA . ILE A 1 91 ? -4.989 13.525 2.296 1.00 94.94 91 ILE A CA 1
ATOM 723 C C . ILE A 1 91 ? -6.272 13.430 3.125 1.00 94.94 91 ILE A C 1
ATOM 725 O O . ILE A 1 91 ? -6.855 14.453 3.478 1.00 94.94 91 ILE A O 1
ATOM 729 N N . PHE A 1 92 ? -6.700 12.224 3.500 1.00 94.12 92 PHE A N 1
ATOM 730 C CA . PHE A 1 92 ? -7.906 12.051 4.312 1.00 94.12 92 PHE A CA 1
ATOM 731 C C . PHE A 1 92 ? -7.759 12.630 5.723 1.00 94.12 92 PHE A C 1
ATOM 733 O O . PHE A 1 92 ? -8.700 13.246 6.224 1.00 94.12 92 PHE A O 1
ATOM 740 N N . GLN A 1 93 ? -6.581 12.506 6.340 1.00 93.75 93 GLN A N 1
ATOM 741 C CA . GLN A 1 93 ? -6.282 13.158 7.616 1.00 93.75 93 GLN A CA 1
ATOM 742 C C . GLN A 1 93 ? -6.400 14.682 7.510 1.00 93.75 93 GLN A C 1
ATOM 744 O O . GLN A 1 93 ? -6.990 15.304 8.390 1.00 93.75 93 GLN A O 1
ATOM 749 N N . LEU A 1 94 ? -5.906 15.285 6.424 1.00 94.94 94 LEU A N 1
ATOM 750 C CA . LEU A 1 94 ? -6.031 16.722 6.170 1.00 94.94 94 LEU A CA 1
ATOM 751 C C . LEU A 1 94 ? -7.484 17.139 5.916 1.00 94.94 94 LEU A C 1
ATOM 753 O O . LEU A 1 94 ? -7.926 18.148 6.461 1.00 94.94 94 LEU A O 1
ATOM 757 N N . LEU A 1 95 ? -8.254 16.369 5.142 1.00 93.44 95 LEU A N 1
ATOM 758 C CA . LEU A 1 95 ? -9.670 16.655 4.866 1.00 93.44 95 LEU A CA 1
ATOM 759 C C . LEU A 1 95 ? -10.531 16.599 6.134 1.00 93.44 95 LEU A C 1
ATOM 761 O O . LEU A 1 95 ? -11.413 17.439 6.322 1.00 93.44 95 LEU A O 1
ATOM 765 N N . VAL A 1 96 ? -10.260 15.639 7.021 1.00 92.88 96 VAL A N 1
ATOM 766 C CA . VAL A 1 96 ? -10.943 15.541 8.317 1.00 92.88 96 VAL A CA 1
ATOM 767 C C . VAL A 1 96 ? -10.447 16.614 9.287 1.00 92.88 96 VAL A C 1
ATOM 769 O O . VAL A 1 96 ? -11.255 17.283 9.930 1.00 92.88 96 VAL A O 1
ATOM 772 N N . GLY A 1 97 ? -9.134 16.841 9.361 1.00 92.31 97 GLY A N 1
ATOM 773 C CA . GLY A 1 97 ? -8.526 17.845 10.240 1.00 92.31 97 GLY A CA 1
ATOM 774 C C . GLY A 1 97 ? -8.941 19.280 9.903 1.00 92.31 97 GLY A C 1
ATOM 775 O O . GLY A 1 97 ? -9.181 20.083 10.802 1.00 92.31 97 GLY A O 1
ATOM 776 N N . SER A 1 98 ? -9.110 19.584 8.614 1.00 94.62 98 SER A N 1
ATOM 777 C CA . SER A 1 98 ? -9.637 20.865 8.115 1.00 94.62 98 SER A CA 1
ATOM 778 C C . SER A 1 98 ? -11.163 20.982 8.197 1.00 94.62 98 SER A C 1
ATOM 780 O O . SER A 1 98 ? -11.710 22.028 7.854 1.00 94.62 98 SER A O 1
ATOM 782 N N . LYS A 1 99 ? -11.861 19.937 8.669 1.00 89.44 99 LYS A N 1
ATOM 783 C CA . LYS A 1 99 ? -13.329 19.848 8.756 1.00 89.44 99 LYS A CA 1
ATOM 784 C C . LYS A 1 99 ? -14.055 19.959 7.407 1.00 89.44 99 LYS A C 1
ATOM 786 O O . LYS A 1 99 ? -15.256 20.218 7.386 1.00 89.44 99 LYS A O 1
ATOM 791 N N . ILE A 1 100 ? -13.361 19.727 6.289 1.00 90.44 100 ILE A N 1
ATOM 792 C CA . ILE A 1 100 ? -13.988 19.597 4.962 1.00 90.44 100 ILE A CA 1
ATOM 793 C C . ILE A 1 100 ? -14.846 18.324 4.919 1.00 90.44 100 ILE A C 1
ATOM 795 O O . ILE A 1 100 ? -15.939 18.315 4.353 1.00 90.44 100 ILE A O 1
ATOM 799 N N . ILE A 1 101 ? -14.367 17.250 5.554 1.00 89.06 101 ILE A N 1
ATOM 800 C CA . ILE A 1 101 ? -15.110 16.004 5.751 1.00 89.06 101 ILE A CA 1
ATOM 801 C C . ILE A 1 101 ? -15.314 15.785 7.248 1.00 89.06 101 ILE A C 1
ATOM 803 O O . ILE A 1 101 ? -14.356 15.717 8.013 1.00 89.06 101 ILE A O 1
ATOM 807 N N . THR A 1 102 ? -16.565 15.607 7.664 1.00 87.94 102 THR A N 1
ATOM 808 C CA . THR A 1 102 ? -16.902 15.239 9.044 1.00 87.94 102 THR A CA 1
ATOM 809 C C . THR A 1 102 ? -17.068 13.727 9.151 1.00 87.94 102 THR A C 1
ATOM 811 O O . THR A 1 102 ? -17.820 13.128 8.380 1.00 87.94 102 THR A O 1
ATOM 814 N N . VAL A 1 103 ? -16.372 13.120 10.112 1.00 88.81 103 VAL A N 1
ATOM 815 C CA . VAL A 1 103 ? -16.432 11.684 10.420 1.00 88.81 103 VAL A CA 1
ATOM 816 C C . VAL A 1 103 ? -16.593 11.530 11.923 1.00 88.81 103 VAL A C 1
ATOM 818 O O . VAL A 1 103 ? -15.753 12.019 12.680 1.00 88.81 103 VAL A O 1
ATOM 821 N N . ASP A 1 104 ? -17.650 10.851 12.369 1.00 89.75 104 ASP A N 1
ATOM 822 C CA . ASP A 1 104 ? -17.766 10.487 13.775 1.00 89.75 104 ASP A CA 1
ATOM 823 C C . ASP A 1 104 ? -17.016 9.180 14.039 1.00 89.75 104 ASP A C 1
ATOM 825 O O . ASP A 1 104 ? -17.526 8.079 13.846 1.00 89.75 104 ASP A O 1
ATOM 829 N N . PHE A 1 105 ? -15.792 9.289 14.553 1.00 87.50 105 PHE A N 1
ATOM 830 C CA . PHE A 1 105 ? -15.034 8.121 14.983 1.00 87.50 105 PHE A CA 1
ATOM 831 C C . PHE A 1 105 ? -15.618 7.447 16.229 1.00 87.50 105 PHE A C 1
ATOM 833 O O . PHE A 1 105 ? -14.926 6.627 16.807 1.00 87.50 105 PHE A O 1
ATOM 840 N N . ARG A 1 106 ? -16.819 7.741 16.720 1.00 89.88 106 ARG A N 1
ATOM 841 C CA . ARG A 1 106 ? -17.524 6.897 17.703 1.00 89.88 106 ARG A CA 1
ATOM 842 C C . ARG A 1 106 ? -18.501 5.947 17.024 1.00 89.88 106 ARG A C 1
ATOM 844 O O . ARG A 1 106 ? -18.746 4.870 17.562 1.00 89.88 106 ARG A O 1
ATOM 851 N N . ASP A 1 107 ? -18.980 6.304 15.836 1.00 89.06 107 ASP A N 1
ATOM 852 C CA . ASP A 1 107 ? -19.876 5.483 15.037 1.00 89.06 107 ASP A CA 1
ATOM 853 C C . ASP A 1 107 ? -19.071 4.421 14.252 1.00 89.06 107 ASP A C 1
ATOM 855 O O . ASP A 1 107 ? -18.189 4.757 13.450 1.00 89.06 107 ASP A O 1
ATOM 859 N N . PRO A 1 108 ? -19.335 3.115 14.459 1.00 86.50 108 PRO A N 1
ATOM 860 C CA . PRO A 1 108 ? -18.710 2.047 13.685 1.00 86.50 108 PRO A CA 1
ATOM 861 C C . PRO A 1 108 ? -18.895 2.184 12.168 1.00 86.50 108 PRO A C 1
ATOM 863 O O . PRO A 1 108 ? -18.008 1.765 11.421 1.00 86.50 108 PRO A O 1
ATOM 866 N N . ARG A 1 109 ? -20.015 2.759 11.713 1.00 86.75 109 ARG A N 1
ATOM 867 C CA . ARG A 1 109 ? -20.327 2.938 10.293 1.00 86.75 109 ARG A CA 1
ATOM 868 C C . ARG A 1 109 ? -19.462 4.028 9.666 1.00 86.75 109 ARG A C 1
ATOM 870 O O . ARG A 1 109 ? -18.815 3.767 8.656 1.00 86.75 109 ARG A O 1
ATOM 877 N N . ASP A 1 110 ? -19.369 5.197 10.299 1.00 88.88 110 ASP A N 1
ATOM 878 C CA . ASP A 1 110 ? -18.513 6.303 9.843 1.00 88.88 110 ASP A CA 1
ATOM 879 C C . ASP A 1 110 ? -17.032 5.879 9.815 1.00 88.88 110 ASP A C 1
ATOM 881 O O . ASP A 1 110 ? -16.316 6.171 8.855 1.00 88.88 110 ASP A O 1
ATOM 885 N N . ARG A 1 111 ? -16.577 5.106 10.816 1.00 87.50 111 ARG A N 1
ATOM 886 C CA . ARG A 1 111 ? -15.231 4.501 10.818 1.00 87.50 111 ARG A CA 1
ATOM 887 C C . ARG A 1 111 ? -15.005 3.587 9.614 1.00 87.50 111 ARG A C 1
ATOM 889 O O . ARG A 1 111 ? -13.952 3.658 8.986 1.00 87.50 111 ARG A O 1
ATOM 896 N N . ALA A 1 112 ? -15.965 2.712 9.315 1.00 85.44 112 ALA A N 1
ATOM 897 C CA . ALA A 1 112 ? -15.862 1.785 8.192 1.00 85.44 112 ALA A CA 1
ATOM 898 C C . ALA A 1 112 ? -15.832 2.526 6.847 1.00 85.44 112 ALA A C 1
ATOM 900 O O . ALA A 1 112 ? -15.001 2.203 6.001 1.00 85.44 112 ALA A O 1
ATOM 901 N N . LEU A 1 113 ? -16.669 3.556 6.679 1.00 88.88 113 LEU A N 1
ATOM 902 C CA . LEU A 1 113 ? -16.670 4.405 5.486 1.00 88.88 113 LEU A CA 1
ATOM 903 C C . LEU A 1 113 ? -15.345 5.151 5.315 1.00 88.88 113 LEU A C 1
ATOM 905 O O . LEU A 1 113 ? -14.808 5.187 4.212 1.00 88.88 113 LEU A O 1
ATOM 909 N N . TYR A 1 114 ? -14.787 5.700 6.396 1.00 90.56 114 TYR A N 1
ATOM 910 C CA . TYR A 1 114 ? -13.497 6.386 6.362 1.00 90.56 114 TYR A CA 1
ATOM 911 C C . TYR A 1 114 ? -12.357 5.447 5.948 1.00 90.56 114 TYR A C 1
ATOM 913 O O . TYR A 1 114 ? -11.624 5.749 5.007 1.00 90.56 114 TYR A O 1
ATOM 921 N N . THR A 1 115 ? -12.238 4.278 6.588 1.00 89.00 115 THR A N 1
ATOM 922 C CA . THR A 1 115 ? -11.212 3.282 6.235 1.00 89.00 115 THR A CA 1
ATOM 923 C C . THR A 1 115 ? -11.405 2.752 4.815 1.00 89.00 115 THR A C 1
ATOM 925 O O . THR A 1 115 ? -10.439 2.618 4.065 1.00 89.00 115 THR A O 1
ATOM 928 N N . GLY A 1 116 ? -12.651 2.483 4.416 1.00 90.38 116 GLY A N 1
ATOM 929 C CA . GLY A 1 116 ? -12.973 2.049 3.061 1.00 90.38 116 GLY A CA 1
ATOM 930 C C . GLY A 1 116 ? -12.579 3.094 2.020 1.00 90.38 116 GLY A C 1
ATOM 931 O O . GLY A 1 116 ? -11.926 2.754 1.035 1.00 90.38 116 GLY A O 1
ATOM 932 N N . ALA A 1 117 ? -12.917 4.364 2.251 1.00 92.00 117 ALA A N 1
ATOM 933 C CA . ALA A 1 117 ? -12.570 5.458 1.353 1.00 92.00 117 ALA A CA 1
ATOM 934 C C . ALA A 1 117 ? -11.050 5.641 1.247 1.00 92.00 117 ALA A C 1
ATOM 936 O O . ALA A 1 117 ? -10.532 5.713 0.136 1.00 92.00 117 ALA A O 1
ATOM 937 N N . GLN A 1 118 ? -10.317 5.623 2.366 1.00 92.69 118 GLN A N 1
ATOM 938 C CA . GLN A 1 118 ? -8.851 5.664 2.339 1.00 92.69 118 GLN A CA 1
ATOM 939 C C . GLN A 1 118 ? -8.266 4.533 1.487 1.00 92.69 118 GLN A C 1
ATOM 941 O O . GLN A 1 118 ? -7.400 4.782 0.653 1.00 92.69 118 GLN A O 1
ATOM 946 N N . LYS A 1 119 ? -8.775 3.305 1.639 1.00 93.25 119 LYS A N 1
ATOM 947 C CA . LYS A 1 119 ? -8.333 2.157 0.840 1.00 93.25 119 LYS A CA 1
ATOM 948 C C . LYS A 1 119 ? -8.646 2.322 -0.645 1.00 93.25 119 LYS A C 1
ATOM 950 O O . LYS A 1 119 ? -7.792 2.057 -1.485 1.00 93.25 119 LYS A O 1
ATOM 955 N N . PHE A 1 120 ? -9.860 2.761 -0.971 1.00 94.25 120 PHE A N 1
ATOM 956 C CA . PHE A 1 120 ? -10.259 3.038 -2.349 1.00 94.25 120 PHE A CA 1
ATOM 957 C C . PHE A 1 120 ? -9.291 4.023 -3.005 1.00 94.25 120 PHE A C 1
ATOM 959 O O . PHE A 1 120 ? -8.736 3.742 -4.065 1.00 94.25 120 PHE A O 1
ATOM 966 N N . PHE A 1 121 ? -9.038 5.148 -2.336 1.00 95.19 121 PHE A N 1
ATOM 967 C CA . PHE A 1 121 ? -8.120 6.155 -2.841 1.00 95.19 121 PHE A CA 1
ATOM 968 C C . PHE A 1 121 ? -6.676 5.662 -2.879 1.00 95.19 121 PHE A C 1
ATOM 970 O O . PHE A 1 121 ? -5.976 6.012 -3.818 1.00 95.19 121 PHE A O 1
ATOM 977 N N . ALA A 1 122 ? -6.237 4.804 -1.956 1.00 96.44 122 ALA A N 1
ATOM 978 C CA . ALA A 1 122 ? -4.917 4.180 -2.042 1.00 96.44 122 ALA A CA 1
ATOM 979 C C . ALA A 1 122 ? -4.761 3.365 -3.337 1.00 96.44 122 ALA A C 1
ATOM 981 O O . ALA A 1 122 ? -3.753 3.510 -4.018 1.00 96.44 122 ALA A O 1
ATOM 982 N N . ILE A 1 123 ? -5.777 2.590 -3.737 1.00 96.06 123 ILE A N 1
ATOM 983 C CA . ILE A 1 123 ? -5.767 1.846 -5.012 1.00 96.06 123 ILE A CA 1
ATOM 984 C C . ILE A 1 123 ? -5.753 2.806 -6.210 1.00 96.06 123 ILE A C 1
ATOM 986 O O . ILE A 1 123 ? -5.019 2.589 -7.174 1.00 96.06 123 ILE A O 1
ATOM 990 N N . VAL A 1 124 ? -6.536 3.888 -6.152 1.00 96.25 124 VAL A N 1
ATOM 991 C CA . VAL A 1 124 ? -6.529 4.929 -7.192 1.00 96.25 124 VAL A CA 1
ATOM 992 C C . VAL A 1 124 ? -5.147 5.577 -7.299 1.00 96.25 124 VAL A C 1
ATOM 994 O O . VAL A 1 124 ? -4.631 5.722 -8.404 1.00 96.25 124 VAL A O 1
ATOM 997 N N . PHE A 1 125 ? -4.511 5.912 -6.176 1.00 97.00 125 PHE A N 1
ATOM 998 C CA . PHE A 1 125 ? -3.161 6.466 -6.165 1.00 97.00 125 PHE A CA 1
ATOM 999 C C . PHE A 1 125 ? -2.123 5.460 -6.650 1.00 97.00 125 PHE A C 1
ATOM 1001 O O . PHE A 1 125 ? -1.222 5.867 -7.369 1.00 97.00 125 PHE A O 1
ATOM 1008 N N . THR A 1 126 ? -2.276 4.158 -6.386 1.00 97.38 126 THR A N 1
ATOM 1009 C CA . THR A 1 126 ? -1.418 3.133 -7.004 1.00 97.38 126 THR A C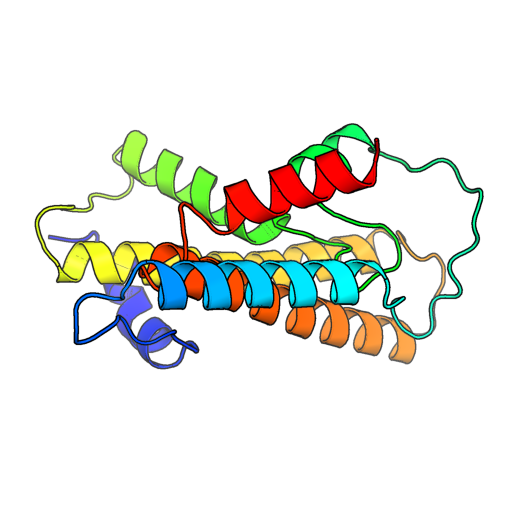A 1
ATOM 1010 C C . THR A 1 126 ? -1.477 3.224 -8.528 1.00 97.38 126 THR A C 1
ATOM 1012 O O . THR A 1 126 ? -0.433 3.227 -9.176 1.00 97.38 126 THR A O 1
ATOM 1015 N N . ALA A 1 127 ? -2.673 3.363 -9.109 1.00 97.19 127 ALA A N 1
ATOM 1016 C CA . ALA A 1 127 ? -2.826 3.493 -10.556 1.00 97.19 127 ALA A CA 1
ATOM 1017 C C . ALA A 1 127 ? -2.221 4.799 -11.087 1.00 97.19 127 ALA A C 1
ATOM 1019 O O . ALA A 1 127 ? -1.499 4.788 -12.082 1.00 97.19 127 ALA A O 1
ATOM 1020 N N . VAL A 1 128 ? -2.497 5.920 -10.416 1.00 97.12 128 VAL A N 1
ATOM 1021 C CA . VAL A 1 128 ? -1.987 7.240 -10.809 1.00 97.12 128 VAL A CA 1
ATOM 1022 C C . VAL A 1 128 ? -0.463 7.286 -10.729 1.00 97.12 128 VAL A C 1
ATOM 1024 O O . VAL A 1 128 ? 0.178 7.715 -11.685 1.00 97.12 128 VAL A O 1
ATOM 1027 N N . GLU A 1 129 ? 0.127 6.810 -9.634 1.00 94.12 129 GLU A N 1
ATOM 1028 C CA . GLU A 1 129 ? 1.578 6.770 -9.455 1.00 94.12 129 GLU A CA 1
ATOM 1029 C C . GLU A 1 129 ? 2.230 5.807 -10.455 1.00 94.12 129 GLU A C 1
ATOM 1031 O O . GLU A 1 129 ? 3.186 6.193 -11.122 1.00 94.12 129 GLU A O 1
ATOM 1036 N N . ALA A 1 130 ? 1.683 4.602 -10.661 1.00 94.56 130 ALA A N 1
ATOM 1037 C CA . ALA A 1 130 ? 2.203 3.666 -11.661 1.00 94.56 130 ALA A CA 1
ATOM 1038 C C . ALA A 1 130 ? 2.217 4.281 -13.072 1.00 94.56 130 ALA A C 1
ATOM 1040 O O . ALA A 1 130 ? 3.222 4.191 -13.780 1.00 94.56 130 ALA A O 1
ATOM 1041 N N . LEU A 1 131 ? 1.130 4.951 -13.476 1.00 94.50 131 LEU A N 1
ATOM 1042 C CA . LEU A 1 131 ? 1.071 5.657 -14.758 1.00 94.50 131 LEU A CA 1
ATOM 1043 C C . LEU A 1 131 ? 2.062 6.817 -14.815 1.00 94.50 131 LEU A C 1
ATOM 1045 O O . LEU A 1 131 ? 2.727 6.983 -15.833 1.00 94.50 131 LEU A O 1
ATOM 1049 N N . ALA A 1 132 ? 2.197 7.595 -13.741 1.00 93.25 132 ALA A N 1
ATOM 1050 C CA . ALA A 1 132 ? 3.141 8.706 -13.682 1.00 93.25 132 ALA A CA 1
ATOM 1051 C C . ALA A 1 132 ? 4.595 8.235 -13.839 1.00 93.25 132 ALA A C 1
ATOM 1053 O O . ALA A 1 132 ? 5.360 8.871 -14.559 1.00 93.25 132 ALA A O 1
ATOM 1054 N N . TYR A 1 133 ? 4.972 7.101 -13.240 1.00 88.94 133 TYR A N 1
ATOM 1055 C CA . TYR A 1 133 ? 6.303 6.509 -13.412 1.00 88.94 133 TYR A CA 1
ATOM 1056 C C . TYR A 1 133 ? 6.549 6.049 -14.855 1.00 88.94 133 TYR A C 1
ATOM 1058 O O . TYR A 1 133 ? 7.604 6.335 -15.425 1.00 88.94 133 TYR A O 1
ATOM 1066 N N . ILE A 1 134 ? 5.573 5.369 -15.464 1.00 90.06 134 ILE A N 1
ATOM 1067 C CA . ILE A 1 134 ? 5.677 4.866 -16.841 1.00 90.06 134 ILE A CA 1
ATOM 1068 C C . ILE A 1 134 ? 5.742 6.026 -17.843 1.00 90.06 134 ILE A C 1
ATOM 1070 O O . ILE A 1 134 ? 6.664 6.093 -18.653 1.00 90.06 134 ILE A O 1
ATOM 1074 N N . LEU A 1 135 ? 4.791 6.961 -17.773 1.00 89.88 135 LEU A N 1
ATOM 1075 C CA . LEU A 1 135 ? 4.701 8.108 -18.684 1.00 89.88 135 LEU A CA 1
ATOM 1076 C C . LEU A 1 135 ? 5.812 9.133 -18.443 1.00 89.88 135 LEU A C 1
ATOM 1078 O O . LEU A 1 135 ? 6.256 9.789 -19.379 1.00 89.88 135 LEU A O 1
ATOM 1082 N N . GLY A 1 136 ? 6.291 9.243 -17.203 1.00 87.56 136 GLY A N 1
ATOM 1083 C CA . GLY A 1 136 ? 7.451 10.052 -16.837 1.00 87.56 136 GLY A CA 1
ATOM 1084 C C . GLY A 1 136 ? 8.786 9.469 -17.311 1.00 87.56 136 GLY A C 1
ATOM 1085 O O . GLY A 1 136 ? 9.827 10.071 -17.062 1.00 87.56 136 GLY A O 1
ATOM 1086 N N . GLY A 1 137 ? 8.780 8.305 -17.973 1.00 84.31 137 GLY A N 1
ATOM 1087 C CA . GLY A 1 137 ? 9.979 7.691 -18.539 1.00 84.31 137 GLY A CA 1
ATOM 1088 C C . GLY A 1 137 ? 10.934 7.118 -17.490 1.00 84.31 137 GLY A C 1
ATOM 1089 O O . GLY A 1 137 ? 12.116 6.942 -17.782 1.00 84.31 137 GLY A O 1
ATOM 1090 N N . ALA A 1 138 ? 10.453 6.786 -16.282 1.00 83.88 138 ALA A N 1
ATOM 1091 C CA . ALA A 1 138 ? 11.291 6.272 -15.188 1.00 83.88 138 ALA A CA 1
ATOM 1092 C C . ALA A 1 138 ? 12.044 4.973 -15.547 1.00 83.88 138 ALA A C 1
ATOM 1094 O O . ALA A 1 138 ? 13.079 4.659 -14.942 1.00 83.88 138 ALA A O 1
ATOM 1095 N N . TYR A 1 139 ? 11.523 4.243 -16.537 1.00 83.25 139 TYR A N 1
ATOM 1096 C CA . TYR A 1 139 ? 12.052 2.980 -17.049 1.00 83.25 139 TYR A CA 1
ATOM 1097 C C . TYR A 1 139 ? 12.686 3.089 -18.450 1.00 83.25 139 TYR A C 1
ATOM 1099 O O . TYR A 1 139 ? 13.136 2.080 -18.988 1.00 83.25 139 TYR A O 1
ATOM 1107 N N . GLY A 1 140 ? 12.755 4.295 -19.027 1.00 84.50 140 GLY A N 1
ATOM 1108 C CA . GLY A 1 140 ? 13.238 4.537 -20.390 1.00 84.50 140 GLY A CA 1
ATOM 1109 C C . GLY A 1 140 ? 12.213 4.218 -21.485 1.00 84.50 140 GLY A C 1
ATOM 1110 O O . GLY A 1 140 ? 11.023 4.041 -21.220 1.00 84.50 140 GLY A O 1
ATOM 1111 N N . GLU A 1 141 ? 12.681 4.168 -22.735 1.00 84.25 141 GLU A N 1
ATOM 1112 C CA . GLU A 1 141 ? 11.846 3.822 -23.888 1.00 84.25 141 GLU A CA 1
ATOM 1113 C C . GLU A 1 141 ? 11.546 2.322 -23.898 1.00 84.25 141 GLU A C 1
ATOM 1115 O O . GLU A 1 141 ? 12.411 1.486 -24.162 1.00 84.25 141 GL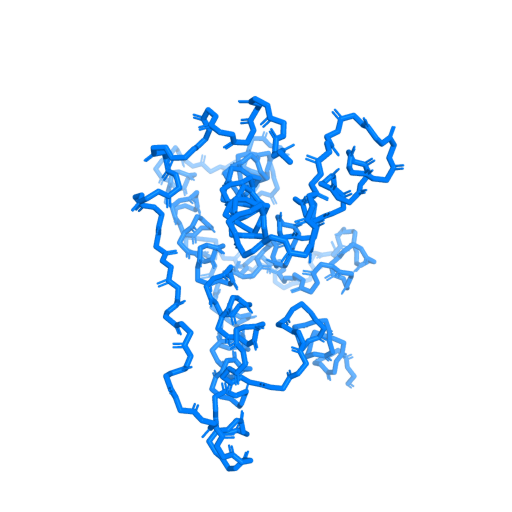U A O 1
ATOM 1120 N N . LEU A 1 142 ? 10.293 1.985 -23.603 1.00 87.06 142 LEU A N 1
ATOM 1121 C CA . LEU A 1 142 ? 9.794 0.618 -23.598 1.00 87.06 142 LEU A CA 1
ATOM 1122 C C . LEU A 1 142 ? 8.663 0.458 -24.615 1.00 87.06 142 LEU A C 1
ATOM 1124 O O . LEU A 1 142 ? 7.865 1.381 -24.810 1.00 87.06 142 LEU A O 1
ATOM 1128 N N . PRO A 1 143 ? 8.538 -0.725 -25.241 1.00 91.12 143 PRO A N 1
ATOM 1129 C CA . PRO A 1 143 ? 7.406 -1.008 -26.107 1.00 91.12 143 PRO A CA 1
ATOM 1130 C C . PRO A 1 143 ? 6.098 -1.003 -25.301 1.00 91.12 143 PRO A C 1
ATOM 1132 O O . PRO A 1 143 ? 6.073 -1.353 -24.119 1.00 91.12 143 PRO A O 1
ATOM 1135 N N . LEU A 1 144 ? 4.983 -0.658 -25.954 1.00 90.75 144 LEU A N 1
ATOM 1136 C CA . LEU A 1 144 ? 3.676 -0.499 -25.300 1.00 90.75 144 LEU A CA 1
ATOM 1137 C C . LEU A 1 144 ? 3.260 -1.725 -24.467 1.00 90.75 144 LEU A C 1
ATOM 1139 O O . LEU A 1 144 ? 2.740 -1.574 -23.364 1.00 90.75 144 LEU A O 1
ATOM 1143 N N . TRP A 1 145 ? 3.525 -2.935 -24.965 1.00 93.19 145 TRP A N 1
ATOM 1144 C CA . TRP A 1 145 ? 3.205 -4.171 -24.247 1.00 93.19 145 TRP A CA 1
ATOM 1145 C C . TRP A 1 145 ? 3.953 -4.284 -22.909 1.00 93.19 145 TRP A C 1
ATOM 1147 O O . TRP A 1 145 ? 3.378 -4.756 -21.931 1.00 93.19 145 TRP A O 1
ATOM 1157 N N . ALA A 1 146 ? 5.205 -3.817 -22.841 1.00 92.19 146 ALA A N 1
ATOM 1158 C CA . ALA A 1 146 ? 6.012 -3.849 -21.624 1.00 92.19 146 ALA A CA 1
ATOM 1159 C C . ALA A 1 146 ? 5.498 -2.826 -20.606 1.00 92.19 146 ALA A C 1
ATOM 1161 O O . ALA A 1 146 ? 5.367 -3.151 -19.430 1.00 92.19 146 ALA A O 1
ATOM 1162 N N . ASN A 1 147 ? 5.114 -1.630 -21.064 1.00 92.25 147 ASN A N 1
ATOM 1163 C CA . ASN A 1 147 ? 4.492 -0.610 -20.215 1.00 92.25 147 ASN A CA 1
ATOM 1164 C C . ASN A 1 147 ? 3.181 -1.102 -19.588 1.00 92.25 147 ASN A C 1
ATOM 1166 O O . ASN A 1 147 ? 2.979 -0.956 -18.385 1.00 92.25 147 ASN A O 1
ATOM 1170 N N . ILE A 1 148 ? 2.313 -1.740 -20.379 1.00 94.50 148 ILE A N 1
ATOM 1171 C CA . ILE A 1 148 ? 1.063 -2.328 -19.875 1.00 94.50 148 ILE A CA 1
ATOM 1172 C C . ILE A 1 148 ? 1.361 -3.423 -18.842 1.00 94.50 148 ILE A C 1
ATOM 1174 O O . ILE A 1 148 ? 0.723 -3.481 -17.792 1.00 94.50 148 ILE A O 1
ATOM 1178 N N . LEU A 1 149 ? 2.352 -4.275 -19.107 1.00 95.38 149 LEU A N 1
ATOM 1179 C CA . LEU A 1 149 ? 2.718 -5.365 -18.207 1.00 95.38 149 LEU A CA 1
ATOM 1180 C C . LEU A 1 149 ? 3.310 -4.865 -16.881 1.00 95.38 149 LEU A C 1
ATOM 1182 O O . LEU A 1 149 ? 2.993 -5.404 -15.820 1.00 95.38 149 LEU A O 1
ATOM 1186 N N . ILE A 1 150 ? 4.142 -3.823 -16.916 1.00 94.25 150 ILE A N 1
ATOM 1187 C CA . ILE A 1 150 ? 4.666 -3.159 -15.713 1.00 94.25 150 ILE A CA 1
ATOM 1188 C C . ILE A 1 150 ? 3.523 -2.529 -14.919 1.00 94.25 150 ILE A C 1
ATOM 1190 O O . ILE A 1 150 ? 3.445 -2.729 -13.710 1.00 94.25 150 ILE A O 1
ATOM 1194 N N . PHE A 1 151 ? 2.596 -1.836 -15.587 1.00 95.88 151 PHE A N 1
ATOM 1195 C CA . PHE A 1 151 ? 1.431 -1.246 -14.929 1.00 95.88 151 PHE A CA 1
ATOM 1196 C C . PHE A 1 151 ? 0.617 -2.297 -14.162 1.00 95.88 151 PHE A C 1
ATOM 1198 O O . PHE A 1 151 ? 0.308 -2.105 -12.988 1.00 95.88 151 PHE A O 1
ATOM 1205 N N . VAL A 1 152 ? 0.321 -3.440 -14.789 1.00 96.94 152 VAL A N 1
ATOM 1206 C CA . VAL A 1 152 ? -0.427 -4.532 -14.146 1.00 96.94 152 VAL A CA 1
ATOM 1207 C C . VAL A 1 152 ? 0.332 -5.111 -12.948 1.00 96.94 152 VAL A C 1
ATOM 1209 O O . VAL A 1 152 ? -0.278 -5.354 -11.907 1.00 96.94 152 VAL A O 1
ATOM 1212 N N . GLN A 1 153 ? 1.652 -5.290 -13.056 1.00 96.75 153 GLN A N 1
ATOM 1213 C CA . GLN A 1 153 ? 2.486 -5.762 -11.944 1.00 96.75 153 GLN A CA 1
ATOM 1214 C C . GLN A 1 153 ? 2.476 -4.786 -10.764 1.00 96.75 153 GLN A C 1
ATOM 1216 O O . GLN A 1 153 ? 2.297 -5.217 -9.627 1.00 96.75 153 GLN A O 1
ATOM 1221 N N . LEU A 1 154 ? 2.618 -3.483 -11.021 1.00 96.25 154 LEU A N 1
ATOM 1222 C CA . LEU A 1 154 ? 2.587 -2.453 -9.980 1.00 96.25 154 LEU A CA 1
ATOM 1223 C C . LEU A 1 154 ? 1.212 -2.342 -9.323 1.00 96.25 154 LEU A C 1
ATOM 1225 O O . LEU A 1 154 ? 1.129 -2.213 -8.105 1.00 96.25 154 LEU A O 1
ATOM 1229 N N . MET A 1 155 ? 0.136 -2.458 -10.104 1.00 97.31 155 MET A N 1
ATOM 1230 C CA . MET A 1 155 ? -1.223 -2.510 -9.567 1.00 97.31 155 MET A CA 1
ATOM 1231 C C . MET A 1 155 ? -1.424 -3.724 -8.663 1.00 97.31 155 MET A C 1
ATOM 1233 O O . MET A 1 155 ? -1.927 -3.585 -7.549 1.00 97.31 155 MET A O 1
ATOM 1237 N N . ALA A 1 156 ? -1.003 -4.908 -9.111 1.00 96.94 156 ALA A N 1
ATOM 1238 C CA . ALA A 1 156 ? -1.110 -6.127 -8.320 1.00 96.94 156 ALA A CA 1
ATOM 1239 C C . ALA A 1 156 ? -0.281 -6.033 -7.029 1.00 96.94 156 ALA A C 1
ATOM 1241 O O . ALA A 1 156 ? -0.793 -6.316 -5.947 1.00 96.94 156 ALA A O 1
ATOM 1242 N N . ALA A 1 157 ? 0.970 -5.579 -7.126 1.00 96.69 157 ALA A N 1
ATOM 1243 C CA . ALA A 1 157 ? 1.846 -5.397 -5.977 1.00 96.69 157 ALA A CA 1
ATOM 1244 C C . ALA A 1 157 ? 1.294 -4.359 -4.990 1.00 96.69 157 ALA A C 1
ATOM 1246 O O . ALA A 1 157 ? 1.240 -4.630 -3.792 1.00 96.69 157 ALA A O 1
ATOM 1247 N N . GLY A 1 158 ? 0.814 -3.213 -5.476 1.00 96.25 158 GLY A N 1
ATOM 1248 C CA . GLY A 1 158 ? 0.214 -2.177 -4.637 1.00 96.25 158 GLY A CA 1
ATOM 1249 C C . GLY A 1 158 ? -1.026 -2.673 -3.896 1.00 96.25 158 GLY A C 1
ATOM 1250 O O . GLY A 1 158 ? -1.132 -2.479 -2.687 1.00 96.25 158 GLY A O 1
ATOM 1251 N N . VAL A 1 159 ? -1.922 -3.404 -4.571 1.00 95.88 159 VAL A N 1
ATOM 1252 C CA . VAL A 1 159 ? -3.086 -4.029 -3.918 1.00 95.88 159 VAL A CA 1
ATOM 1253 C C . VAL A 1 159 ? -2.650 -5.034 -2.850 1.00 95.88 159 VAL A C 1
ATOM 1255 O O . VAL A 1 159 ? -3.222 -5.039 -1.762 1.00 95.88 159 VAL A O 1
ATOM 1258 N N . ILE A 1 160 ? -1.622 -5.849 -3.108 1.00 96.25 160 ILE A N 1
ATOM 1259 C CA . ILE A 1 160 ? -1.078 -6.774 -2.103 1.00 96.25 160 ILE A CA 1
ATOM 1260 C C . ILE A 1 160 ? -0.572 -6.003 -0.879 1.00 96.25 160 ILE A C 1
ATOM 1262 O O . ILE A 1 160 ? -0.958 -6.340 0.236 1.00 96.25 160 ILE A O 1
ATOM 1266 N N . ILE A 1 161 ? 0.231 -4.949 -1.057 1.00 95.94 161 ILE A N 1
ATOM 1267 C CA . ILE A 1 161 ? 0.767 -4.148 0.060 1.00 95.94 161 ILE A CA 1
ATOM 1268 C C . ILE A 1 161 ? -0.369 -3.504 0.865 1.00 95.94 161 ILE A C 1
ATOM 1270 O O . ILE A 1 161 ? -0.347 -3.557 2.093 1.00 95.94 161 ILE A O 1
ATOM 1274 N N . ILE A 1 162 ? -1.390 -2.964 0.190 1.00 96.06 162 ILE A N 1
ATOM 1275 C CA . ILE A 1 162 ? -2.592 -2.405 0.827 1.00 96.06 162 ILE A CA 1
ATOM 1276 C C . ILE A 1 162 ? -3.293 -3.464 1.689 1.00 96.06 162 ILE A C 1
ATOM 1278 O O . ILE A 1 162 ? -3.653 -3.192 2.833 1.00 96.06 162 ILE A O 1
ATOM 1282 N N . LEU A 1 163 ? -3.462 -4.686 1.177 1.00 95.06 163 LEU A N 1
ATOM 1283 C CA . LEU A 1 163 ? -4.106 -5.776 1.917 1.00 95.06 163 LEU A CA 1
ATOM 1284 C C . LEU A 1 163 ? -3.250 -6.283 3.083 1.00 95.06 163 LEU A C 1
ATOM 1286 O O . LEU A 1 163 ? -3.791 -6.618 4.137 1.00 95.06 163 LEU A O 1
ATOM 1290 N N . LEU A 1 164 ? -1.926 -6.335 2.922 1.00 95.56 164 LEU A N 1
ATOM 1291 C CA . LEU A 1 164 ? -1.002 -6.700 3.996 1.00 95.56 164 LEU A CA 1
ATOM 1292 C C . LEU A 1 164 ? -1.020 -5.656 5.122 1.00 95.56 164 LEU A C 1
ATOM 1294 O O . LEU A 1 164 ? -1.046 -6.024 6.297 1.00 95.56 164 LEU A O 1
ATOM 1298 N N . ASP A 1 165 ? -1.059 -4.368 4.777 1.00 95.06 165 ASP A N 1
ATOM 1299 C CA . ASP A 1 165 ? -1.222 -3.287 5.748 1.00 95.06 165 ASP A CA 1
ATOM 1300 C C . ASP A 1 165 ? -2.564 -3.391 6.484 1.00 95.06 165 ASP A C 1
ATOM 1302 O O . ASP A 1 165 ? -2.608 -3.382 7.717 1.00 95.06 165 ASP A O 1
ATOM 1306 N N . GLU A 1 166 ? -3.651 -3.602 5.741 1.00 93.12 166 GLU A N 1
ATOM 1307 C CA . GLU A 1 166 ? -4.990 -3.783 6.299 1.00 93.12 166 GLU A CA 1
ATOM 1308 C C . GLU A 1 166 ? -5.059 -4.987 7.255 1.00 93.12 166 GLU A C 1
ATOM 1310 O O . GLU A 1 166 ? -5.689 -4.909 8.315 1.00 93.12 166 GLU A O 1
ATOM 1315 N N . LEU A 1 167 ? -4.382 -6.090 6.922 1.00 94.00 167 LEU A N 1
ATOM 1316 C CA . LEU A 1 167 ? -4.298 -7.282 7.764 1.00 94.00 167 LEU A CA 1
ATOM 1317 C C . LEU A 1 167 ? -3.678 -6.956 9.126 1.00 94.00 167 LEU A C 1
ATOM 1319 O O . LEU A 1 167 ? -4.258 -7.294 10.164 1.00 94.00 167 LEU A O 1
ATOM 1323 N N . VAL A 1 168 ? -2.542 -6.255 9.137 1.00 94.31 168 VAL A N 1
ATOM 1324 C CA . VAL A 1 168 ? -1.870 -5.849 10.378 1.00 94.31 168 VAL A CA 1
ATOM 1325 C C . VAL A 1 168 ? -2.751 -4.881 11.170 1.00 94.31 168 VAL A C 1
ATOM 1327 O O . VAL A 1 168 ? -3.016 -5.129 12.350 1.00 94.31 168 VAL A O 1
ATOM 1330 N N . GLN A 1 169 ? -3.292 -3.845 10.519 1.00 90.69 169 GLN A N 1
ATOM 1331 C CA . GLN A 1 169 ? -4.118 -2.817 11.163 1.00 90.69 169 GLN A CA 1
ATOM 1332 C C . GLN A 1 169 ? -5.422 -3.363 11.762 1.00 90.69 169 GLN A C 1
ATOM 1334 O O . GLN A 1 169 ? -5.898 -2.860 12.781 1.00 90.69 169 GLN A O 1
ATOM 1339 N N . LYS A 1 170 ? -6.004 -4.421 11.182 1.00 90.06 170 LYS A N 1
ATOM 1340 C CA . LYS A 1 170 ? -7.211 -5.077 11.718 1.00 90.06 170 LYS A CA 1
ATOM 1341 C C . LYS A 1 170 ? -6.957 -5.952 12.945 1.00 90.06 170 LYS A C 1
ATOM 1343 O O . LYS A 1 170 ? -7.908 -6.511 13.494 1.00 90.06 170 LYS A O 1
ATOM 1348 N N . GLY A 1 171 ? -5.711 -6.036 13.407 1.00 89.06 171 GLY A N 1
ATOM 1349 C CA . GLY A 1 171 ? -5.340 -6.689 14.659 1.00 89.06 171 GLY A CA 1
ATOM 1350 C C . GLY A 1 171 ? -4.868 -8.132 14.508 1.00 89.06 171 GLY A C 1
ATOM 1351 O O . GLY A 1 171 ? -4.689 -8.803 15.529 1.00 89.06 171 GLY A O 1
ATOM 1352 N N . TRP A 1 172 ? -4.647 -8.601 13.274 1.00 91.81 172 TRP A N 1
ATOM 1353 C CA . TRP A 1 172 ? -3.961 -9.872 13.031 1.00 91.81 172 TRP A CA 1
ATOM 1354 C C . TRP A 1 172 ? -2.470 -9.785 13.338 1.00 91.81 172 TRP A C 1
ATOM 1356 O O . TRP A 1 172 ? -1.901 -10.791 13.733 1.00 91.81 172 TRP A O 1
ATOM 1366 N N . GLY A 1 173 ? -1.850 -8.610 13.191 1.00 92.00 173 GLY A N 1
ATOM 1367 C CA . GLY A 1 173 ? -0.433 -8.382 13.480 1.00 92.00 173 GLY A CA 1
ATOM 1368 C C . GLY A 1 173 ? -0.189 -7.414 14.639 1.00 92.00 173 GLY A C 1
ATOM 1369 O O . GLY A 1 173 ? -1.103 -7.049 15.387 1.00 92.00 173 GLY A O 1
ATOM 1370 N N . PHE A 1 174 ? 1.070 -7.004 14.789 1.00 90.56 174 PHE A N 1
ATOM 1371 C CA . PHE A 1 174 ? 1.489 -5.962 15.724 1.00 90.56 174 PHE A CA 1
ATOM 1372 C C . PHE A 1 174 ? 1.631 -4.603 15.033 1.00 90.56 174 PHE A C 1
ATOM 1374 O O . PHE A 1 174 ? 2.230 -4.500 13.967 1.00 90.56 174 PHE A O 1
ATOM 1381 N N . GLY A 1 175 ? 1.143 -3.548 15.692 1.00 88.44 175 GLY A N 1
ATOM 1382 C CA . GLY A 1 175 ? 1.324 -2.170 15.235 1.00 88.44 175 GLY A CA 1
ATOM 1383 C C . GLY A 1 175 ? 0.543 -1.846 13.959 1.00 88.44 175 GLY A C 1
ATOM 1384 O O . GLY A 1 175 ? -0.624 -2.212 13.829 1.00 88.44 175 GLY A O 1
ATOM 1385 N N . SER A 1 176 ? 1.190 -1.121 13.047 1.00 90.69 176 SER A N 1
ATOM 1386 C CA . SER A 1 176 ? 0.670 -0.750 11.727 1.00 90.69 176 SER A CA 1
ATOM 1387 C C . SER A 1 176 ? 1.556 -1.348 10.633 1.00 90.69 176 SER A C 1
ATOM 1389 O O . SER A 1 176 ? 2.783 -1.372 10.783 1.00 90.69 176 SER A O 1
ATOM 1391 N N . GLY A 1 177 ? 0.957 -1.803 9.528 1.00 89.56 177 GLY A N 1
ATOM 1392 C CA . GLY A 1 177 ? 1.712 -2.329 8.390 1.00 89.56 177 GLY A CA 1
ATOM 1393 C C . GLY A 1 177 ? 2.665 -1.283 7.821 1.00 89.56 177 GLY A C 1
ATOM 1394 O O . GLY A 1 177 ? 3.843 -1.570 7.653 1.00 89.56 177 GLY A O 1
ATOM 1395 N N . VAL A 1 178 ? 2.212 -0.035 7.676 1.00 91.75 178 VAL A N 1
ATOM 1396 C CA . VAL A 1 178 ? 3.055 1.113 7.290 1.00 91.75 178 VAL A CA 1
ATOM 1397 C C . VAL A 1 178 ? 4.323 1.215 8.147 1.00 91.75 178 VAL A C 1
ATOM 1399 O O . VAL A 1 178 ? 5.429 1.261 7.613 1.00 91.75 178 VAL A O 1
ATOM 1402 N N . SER A 1 179 ? 4.191 1.202 9.479 1.00 91.50 179 SER A N 1
ATOM 1403 C CA . SER A 1 179 ? 5.356 1.289 10.375 1.00 91.50 179 SER A CA 1
ATOM 1404 C C . SER A 1 179 ? 6.285 0.079 10.259 1.00 91.50 179 SER A C 1
ATOM 1406 O O . SER A 1 179 ? 7.504 0.234 10.306 1.00 91.50 179 SER A O 1
ATOM 1408 N N . LEU A 1 180 ? 5.712 -1.114 10.069 1.00 93.06 180 LEU A N 1
ATOM 1409 C CA . LEU A 1 180 ? 6.461 -2.352 9.878 1.00 93.06 180 LEU A CA 1
ATOM 1410 C C . LEU A 1 180 ? 7.278 -2.304 8.580 1.00 93.06 180 LEU A C 1
ATOM 1412 O O . LEU A 1 180 ? 8.454 -2.656 8.592 1.00 93.06 180 LEU A O 1
ATOM 1416 N N . PHE A 1 181 ? 6.684 -1.832 7.483 1.00 93.62 181 PHE A N 1
ATOM 1417 C CA . PHE A 1 181 ? 7.334 -1.733 6.176 1.00 93.62 181 PHE A CA 1
ATOM 1418 C C . PHE A 1 181 ? 8.455 -0.692 6.157 1.00 93.62 181 PHE A C 1
ATOM 1420 O O . PHE A 1 181 ? 9.531 -0.978 5.632 1.00 93.62 181 PHE A O 1
ATOM 1427 N N . ILE A 1 182 ? 8.258 0.468 6.795 1.00 91.44 182 ILE A N 1
ATOM 1428 C CA . ILE A 1 182 ? 9.317 1.480 6.951 1.00 91.44 182 ILE A CA 1
ATOM 1429 C C . ILE A 1 182 ? 10.481 0.905 7.762 1.00 91.44 182 ILE A C 1
ATOM 1431 O O . ILE A 1 182 ? 11.626 0.970 7.319 1.00 91.44 182 ILE A O 1
ATOM 1435 N N . ALA A 1 183 ? 10.203 0.297 8.921 1.00 91.56 183 ALA A N 1
ATOM 1436 C CA . ALA A 1 183 ? 11.241 -0.298 9.762 1.00 91.56 183 ALA A CA 1
ATOM 1437 C C . ALA A 1 183 ? 12.020 -1.396 9.020 1.00 91.56 183 ALA A C 1
ATOM 1439 O O . ALA A 1 183 ? 13.246 -1.435 9.093 1.00 91.56 183 ALA A O 1
ATOM 1440 N N . ALA A 1 184 ? 11.323 -2.247 8.264 1.00 89.50 184 ALA A N 1
ATOM 1441 C CA . ALA A 1 184 ? 11.937 -3.272 7.427 1.00 89.50 184 ALA A CA 1
ATOM 1442 C C . ALA A 1 184 ? 12.832 -2.673 6.335 1.00 89.50 184 ALA A C 1
ATOM 1444 O O . ALA A 1 184 ? 13.943 -3.152 6.119 1.00 89.50 184 ALA A O 1
ATOM 1445 N N . GLY A 1 185 ? 12.354 -1.621 5.663 1.00 85.19 185 GLY A N 1
ATOM 1446 C CA . GLY A 1 185 ? 13.097 -0.925 4.616 1.00 85.19 185 GLY A CA 1
ATOM 1447 C C . GLY A 1 185 ? 14.391 -0.308 5.141 1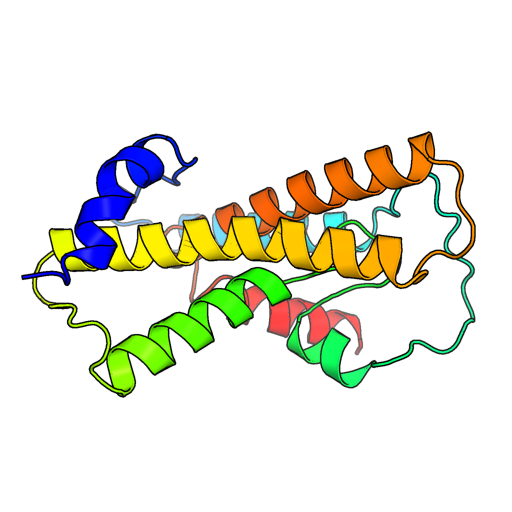.00 85.19 185 GLY A C 1
ATOM 1448 O O . GLY A 1 185 ? 15.440 -0.512 4.538 1.00 85.19 185 GLY A O 1
ATOM 1449 N N . VAL A 1 186 ? 14.333 0.369 6.293 1.00 86.56 186 VAL A N 1
ATOM 1450 C CA . VAL A 1 186 ? 15.514 0.939 6.962 1.00 86.56 186 VAL A CA 1
ATOM 1451 C C . VAL A 1 186 ? 16.472 -0.167 7.410 1.00 86.56 186 VAL A C 1
ATOM 1453 O O . VAL A 1 186 ? 17.664 -0.086 7.138 1.00 86.56 186 VAL A O 1
ATOM 1456 N N . ALA A 1 187 ? 15.967 -1.222 8.056 1.00 86.94 187 ALA A N 1
ATOM 1457 C CA . ALA A 1 187 ? 16.799 -2.311 8.569 1.00 86.94 187 ALA A CA 1
ATOM 1458 C C . ALA A 1 187 ? 17.540 -3.082 7.466 1.00 86.94 187 ALA A C 1
ATOM 1460 O O . ALA A 1 187 ? 18.618 -3.600 7.716 1.00 86.94 187 ALA A O 1
ATOM 1461 N N . GLN A 1 188 ? 16.987 -3.156 6.252 1.00 80.62 188 GLN A N 1
ATOM 1462 C CA . GLN A 1 188 ? 17.660 -3.777 5.107 1.00 80.62 188 GLN A CA 1
ATOM 1463 C C . GLN A 1 188 ? 18.799 -2.933 4.512 1.00 80.62 188 GLN A C 1
ATOM 1465 O O . GLN A 1 188 ? 19.537 -3.450 3.675 1.00 80.62 188 GLN A O 1
ATOM 1470 N N . GLN A 1 189 ? 18.889 -1.644 4.850 1.00 74.25 189 GLN A N 1
ATOM 1471 C CA . GLN A 1 189 ? 19.931 -0.738 4.350 1.00 74.25 189 GLN A CA 1
ATOM 1472 C C . GLN A 1 189 ? 21.143 -0.629 5.286 1.00 74.25 189 GLN A C 1
ATOM 1474 O O . GLN A 1 189 ? 22.135 -0.009 4.905 1.00 74.25 189 GLN A O 1
ATOM 1479 N N . ILE A 1 190 ? 21.042 -1.185 6.496 1.00 79.75 190 ILE A N 1
ATOM 1480 C CA . ILE A 1 190 ? 22.127 -1.272 7.484 1.00 79.75 190 ILE A CA 1
ATOM 1481 C C . ILE A 1 190 ? 22.882 -2.580 7.255 1.00 79.75 190 ILE A C 1
ATOM 1483 O O . ILE A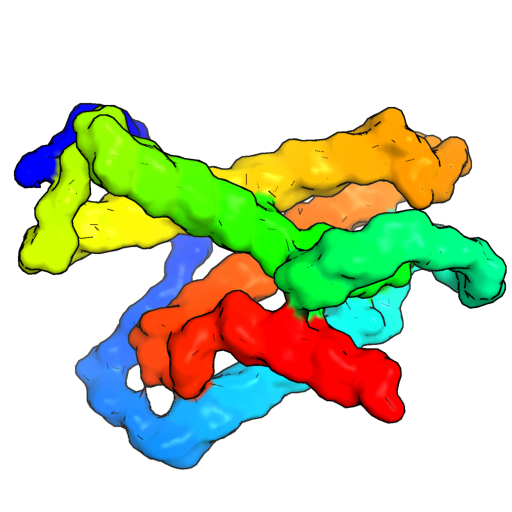 1 190 ? 24.131 -2.533 7.266 1.00 79.75 190 ILE A O 1
#

Radius of gyration: 17.66 Å; chains: 1; bounding box: 48×37×47 Å

pLDDT: mean 88.2, std 9.74, range [48.84, 97.38]

Foldseek 3Di:
DWDPVLVVCVVVLVPADADDFDPDQQDPVQQAVLLVVLLVVLVVQLVAFQPPADDDPDDPDPPPVVCLLQLAHPRTLRNRRCVLLVVLVVVLVCCCVVVVIPADPVDPVSVSSSLSSSLVSSLVVLLVVLVCCLVVCVRHDDDPVSSVSSSVSSSVSSSSLSRSQNCCVSPSYPDGSSVSSSVSSVVVVD

Sequence (190 aa):
MASKFLEALEPVLRVLPEVSRPRRPVSFREKLFWTGLVLTLYMVMGQIPLYPLTVREGVYEPLFLLRLIFASRRGTLLELGIGPIVTAGLIFQLLVGSKIITVDFRDPRDRALYTGAQKFFAIVFTAVEALAYILGGAYGELPLWANILIFVQLMAAGVIIILLDELVQKGWGFGSGVSLFIAAGVAQQI